Protein AF-0000000087516553 (afdb_homodimer)

Radius of gyration: 29.29 Å; Cα contacts (8 Å, |Δi|>4): 568; chains: 2; bounding box: 50×97×62 Å

Organism: NCBI:txid62062

Structure (mmCIF, N/CA/C/O backbone):
data_AF-0000000087516553-model_v1
#
loop_
_entity.id
_entity.type
_entity.pdbx_description
1 polymer 'Immunoglobulin domain-containing protein'
#
loop_
_atom_site.group_PDB
_atom_site.id
_atom_site.type_symbol
_atom_site.label_atom_id
_atom_site.label_alt_id
_atom_site.label_comp_id
_atom_site.label_asym_id
_atom_site.label_entity_id
_atom_site.label_seq_id
_atom_site.pdbx_PDB_ins_code
_atom_site.Cartn_x
_atom_site.Cartn_y
_atom_site.Cartn_z
_atom_site.occupancy
_atom_site.B_iso_or_equiv
_atom_site.auth_seq_id
_atom_site.auth_comp_id
_atom_site.auth_asym_id
_atom_site.auth_atom_id
_atom_site.pdbx_PDB_model_num
ATOM 1 N N . SER A 1 1 ? 15.68 26.156 -21.344 1 23.41 1 SER A N 1
ATOM 2 C CA . SER A 1 1 ? 15.875 25.953 -19.922 1 23.41 1 SER A CA 1
ATOM 3 C C . SER A 1 1 ? 14.641 25.312 -19.281 1 23.41 1 SER A C 1
ATOM 5 O O . SER A 1 1 ? 13.594 25.953 -19.156 1 23.41 1 SER A O 1
ATOM 7 N N . GLN A 1 2 ? 14.141 24 -19.641 1 23.78 2 GLN A N 1
ATOM 8 C CA . GLN A 1 2 ? 12.992 23.109 -19.766 1 23.78 2 GLN A CA 1
ATOM 9 C C . GLN A 1 2 ? 12.586 22.547 -18.406 1 23.78 2 GLN A C 1
ATOM 11 O O . GLN A 1 2 ? 13.281 21.703 -17.844 1 23.78 2 GLN A O 1
ATOM 16 N N . THR A 1 3 ? 12.125 23.484 -17.453 1 28.61 3 THR A N 1
ATOM 17 C CA . THR A 1 3 ? 11.727 23.172 -16.078 1 28.61 3 THR A CA 1
ATOM 18 C C . THR A 1 3 ? 10.867 21.922 -16.047 1 28.61 3 THR A C 1
ATOM 20 O O . THR A 1 3 ? 9.867 21.812 -16.766 1 28.61 3 THR A O 1
ATOM 23 N N . LEU A 1 4 ? 11.453 20.75 -15.984 1 25.81 4 LEU A N 1
ATOM 24 C CA . LEU A 1 4 ? 10.977 19.375 -15.828 1 25.81 4 LEU A CA 1
ATOM 25 C C . LEU A 1 4 ? 9.789 19.328 -14.875 1 25.81 4 LEU A C 1
ATOM 27 O O . LEU A 1 4 ? 9.867 19.828 -13.75 1 25.81 4 LEU A O 1
ATOM 31 N N . PHE A 1 5 ? 8.539 19.438 -15.391 1 27.17 5 PHE A N 1
ATOM 32 C CA . PHE A 1 5 ? 7.164 19.188 -14.961 1 27.17 5 PHE A CA 1
ATOM 33 C C . PHE A 1 5 ? 7.102 18.031 -13.984 1 27.17 5 PHE A C 1
ATOM 35 O O . PHE A 1 5 ? 7.434 16.891 -14.344 1 27.17 5 PHE A O 1
ATOM 42 N N . LEU A 1 6 ? 7.664 18.125 -12.82 1 30.14 6 LEU A N 1
ATOM 43 C CA . LEU A 1 6 ? 7.328 17.25 -11.711 1 30.14 6 LEU A CA 1
ATOM 44 C C . LEU A 1 6 ? 5.859 16.828 -11.766 1 30.14 6 LEU A C 1
ATOM 46 O O . LEU A 1 6 ? 4.977 17.641 -11.484 1 30.14 6 LEU A O 1
ATOM 50 N N .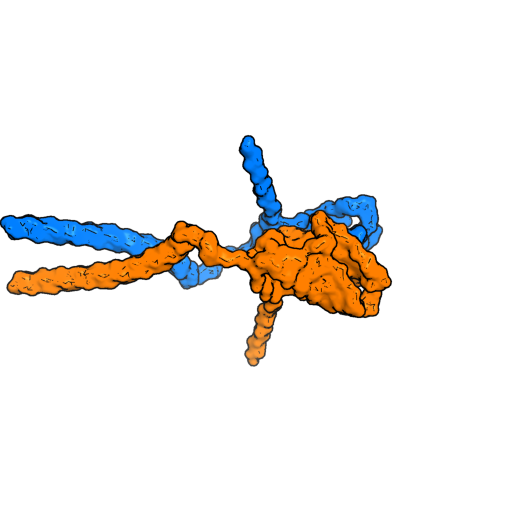 THR A 1 7 ? 5.309 16.391 -12.875 1 33.16 7 THR A N 1
ATOM 51 C CA . THR A 1 7 ? 4.023 15.703 -12.969 1 33.16 7 THR A CA 1
ATOM 52 C C . THR A 1 7 ? 3.73 14.93 -11.68 1 33.16 7 THR A C 1
ATOM 54 O O . THR A 1 7 ? 4.469 14.016 -11.312 1 33.16 7 THR A O 1
ATOM 57 N N . LEU A 1 8 ? 3.424 15.594 -10.578 1 37.03 8 LEU A N 1
ATOM 58 C CA . LEU A 1 8 ? 2.855 15.125 -9.32 1 37.03 8 LEU A CA 1
ATOM 59 C C . LEU A 1 8 ? 1.965 13.906 -9.539 1 37.03 8 LEU A C 1
ATOM 61 O O . LEU A 1 8 ? 1.114 13.906 -10.438 1 37.03 8 LEU A O 1
ATOM 65 N N . LEU A 1 9 ? 2.334 12.719 -9.555 1 41.97 9 LEU A N 1
ATOM 66 C CA . LEU A 1 9 ? 1.58 11.469 -9.547 1 41.97 9 LEU A CA 1
ATOM 67 C C . LEU A 1 9 ? 0.213 11.664 -8.898 1 41.97 9 LEU A C 1
ATOM 69 O O . LEU A 1 9 ? 0.123 12.078 -7.738 1 41.97 9 LEU A O 1
ATOM 73 N N . GLU A 1 10 ? -0.799 12.336 -9.398 1 51.69 10 GLU A N 1
ATOM 74 C CA . GLU A 1 10 ? -2.193 12.633 -9.086 1 51.69 10 GLU A CA 1
ATOM 75 C C . GLU A 1 10 ? -2.859 11.461 -8.367 1 51.69 10 GLU A C 1
ATOM 77 O O . GLU A 1 10 ? -3.002 10.375 -8.938 1 51.69 10 GLU A O 1
ATOM 82 N N . THR A 1 11 ? -2.584 11.234 -7.012 1 65.88 11 THR A N 1
ATOM 83 C CA . THR A 1 11 ? -3.4 10.289 -6.254 1 65.88 11 THR A CA 1
ATOM 84 C C . THR A 1 11 ? -4.887 10.594 -6.441 1 65.88 11 THR A C 1
ATOM 86 O O . THR A 1 11 ? -5.309 11.742 -6.355 1 65.88 11 THR A O 1
ATOM 89 N N . SER A 1 12 ? -5.691 9.812 -7.172 1 86.5 12 SER A N 1
ATOM 90 C CA . SER A 1 12 ? -7.133 9.938 -7.34 1 86.5 12 SER A CA 1
ATOM 91 C C . SER A 1 12 ? -7.848 9.938 -5.992 1 86.5 12 SER A C 1
ATOM 93 O O . SER A 1 12 ? -7.43 9.25 -5.059 1 86.5 12 SER A O 1
ATOM 95 N N . GLU A 1 13 ? -8.68 10.977 -5.758 1 92.56 13 GLU A N 1
ATOM 96 C CA . GLU A 1 13 ? -9.484 11.047 -4.543 1 92.56 13 GLU A CA 1
ATOM 97 C C . GLU A 1 13 ? -10.977 11.016 -4.867 1 92.56 13 GLU A C 1
ATOM 99 O O . GLU A 1 13 ? -11.422 11.641 -5.828 1 92.56 13 GLU A O 1
ATOM 104 N N . LEU A 1 14 ? -11.734 10.289 -4.074 1 94.44 14 LEU A N 1
ATOM 105 C CA . LEU A 1 14 ? -13.188 10.195 -4.16 1 94.44 14 LEU A CA 1
ATOM 106 C C . LEU A 1 14 ? -13.836 10.508 -2.814 1 94.44 14 LEU A C 1
ATOM 108 O O . LEU A 1 14 ? -13.5 9.883 -1.804 1 94.44 14 LEU A O 1
ATOM 112 N N . VAL A 1 15 ? -14.609 11.539 -2.727 1 95.25 15 VAL A N 1
ATOM 113 C CA . VAL A 1 15 ? -15.312 11.93 -1.512 1 95.25 15 VAL A CA 1
ATOM 114 C C . VAL A 1 15 ? -16.812 11.648 -1.671 1 95.25 15 VAL A C 1
ATOM 116 O O . VAL A 1 15 ? -17.438 12.125 -2.617 1 95.25 15 VAL A O 1
ATOM 119 N N . VAL A 1 16 ? -17.375 10.828 -0.714 1 96.75 16 VAL A N 1
ATOM 120 C CA . VAL A 1 16 ? -18.781 10.453 -0.827 1 96.75 16 VAL A CA 1
ATOM 121 C C . VAL A 1 16 ? -19.438 10.508 0.548 1 96.75 16 VAL A C 1
ATOM 123 O O . VAL A 1 16 ? -18.75 10.633 1.567 1 96.75 16 VAL A O 1
ATOM 126 N N . HIS A 1 17 ? -20.75 10.445 0.571 1 95.44 17 HIS A N 1
ATOM 127 C CA . HIS A 1 17 ? -21.5 10.359 1.812 1 95.44 17 HIS A CA 1
ATOM 128 C C . HIS A 1 17 ? -21.859 8.914 2.154 1 95.44 17 HIS A C 1
ATOM 130 O O . HIS A 1 17 ? -21.938 8.062 1.264 1 95.44 17 HIS A O 1
ATOM 136 N N . PRO A 1 18 ? -22.062 8.648 3.424 1 97.19 18 PRO A N 1
ATOM 137 C CA . PRO A 1 18 ? -22.5 7.301 3.791 1 97.19 18 PRO A CA 1
ATOM 138 C C . PRO A 1 18 ? -23.781 6.871 3.072 1 97.19 18 PRO A C 1
ATOM 140 O O . PRO A 1 18 ? -24.656 7.703 2.816 1 97.19 18 PRO A O 1
ATOM 143 N N . GLY A 1 19 ? -23.875 5.633 2.785 1 97.19 19 GLY A N 1
ATOM 144 C CA . GLY A 1 19 ? -25.078 5.094 2.16 1 97.19 19 GLY A CA 1
ATOM 145 C C . GLY A 1 19 ? -24.953 4.965 0.654 1 97.19 19 GLY A C 1
ATOM 146 O O . GLY A 1 19 ? -25.75 4.262 0.021 1 97.19 19 GLY A O 1
ATOM 147 N N . TYR A 1 20 ? -24.031 5.551 0.064 1 96.81 20 TYR A N 1
ATOM 148 C CA . TYR A 1 20 ? -23.828 5.48 -1.379 1 96.81 20 TYR A CA 1
ATOM 149 C C . TYR A 1 20 ? -23.078 4.215 -1.761 1 96.81 20 TYR A C 1
ATOM 151 O O . TYR A 1 20 ? -22.375 3.627 -0.931 1 96.81 20 TYR A O 1
ATOM 159 N N . ASN A 1 21 ? -23.25 3.768 -2.998 1 98.19 21 ASN A N 1
ATOM 160 C CA . ASN A 1 21 ? -22.438 2.699 -3.568 1 98.19 21 ASN A CA 1
ATOM 161 C C . ASN A 1 21 ? -21.219 3.254 -4.309 1 98.19 21 ASN A C 1
ATOM 163 O O . ASN A 1 21 ? -21.312 4.27 -4.996 1 98.19 21 ASN A O 1
ATOM 167 N N . VAL A 1 22 ? -20.141 2.643 -4.125 1 98.44 22 VAL A N 1
ATOM 168 C CA . VAL A 1 22 ? -18.906 3.035 -4.816 1 98.44 22 VAL A CA 1
ATOM 169 C C . VAL A 1 22 ? -18.359 1.845 -5.59 1 98.44 22 VAL A C 1
ATOM 171 O O . VAL A 1 22 ? -18.328 0.72 -5.086 1 98.44 22 VAL A O 1
ATOM 174 N N . THR A 1 23 ? -17.891 2.096 -6.832 1 98.56 23 THR A N 1
ATOM 175 C CA . THR A 1 23 ? -17.266 1.053 -7.637 1 98.56 23 THR A CA 1
ATOM 176 C C . THR A 1 23 ? -15.891 1.501 -8.141 1 98.56 23 THR A C 1
ATOM 178 O O . THR A 1 23 ? -15.766 2.566 -8.75 1 98.56 23 THR A O 1
ATOM 181 N N . PHE A 1 24 ? -14.914 0.735 -7.852 1 97.94 24 PHE A N 1
ATOM 182 C CA . PHE A 1 24 ? -13.578 0.919 -8.406 1 97.94 24 PHE A CA 1
ATOM 183 C C . PHE A 1 24 ? -13.352 -0.013 -9.586 1 97.94 24 PHE A C 1
ATOM 185 O O . PHE A 1 24 ? -13.938 -1.098 -9.656 1 97.94 24 PHE A O 1
ATOM 192 N N . GLN A 1 25 ? -12.5 0.421 -10.477 1 96.94 25 GLN A N 1
ATOM 193 C CA . GLN A 1 25 ? -12.164 -0.459 -11.586 1 96.94 25 GLN A CA 1
ATOM 194 C C . GLN A 1 25 ? -10.703 -0.289 -12 1 96.94 25 GLN A C 1
ATOM 196 O O . GLN A 1 25 ? -10.133 0.792 -11.852 1 96.94 25 GLN A O 1
ATOM 201 N N . CYS A 1 26 ? -10.125 -1.324 -12.445 1 96.12 26 CYS A N 1
ATOM 202 C CA . CYS A 1 26 ? -8.812 -1.323 -13.094 1 96.12 26 CYS A CA 1
ATOM 203 C C . CYS A 1 26 ? -8.766 -2.334 -14.234 1 96.12 26 CYS A C 1
ATOM 205 O O . CYS A 1 26 ? -9.648 -3.186 -14.352 1 96.12 26 CYS A O 1
ATOM 207 N N . THR A 1 27 ? -7.797 -2.152 -15.109 1 94.31 27 THR A N 1
ATOM 208 C CA . THR A 1 27 ? -7.621 -3.062 -16.234 1 94.31 27 THR A CA 1
ATOM 209 C C . THR A 1 27 ? -6.461 -4.023 -15.977 1 94.31 27 THR A C 1
ATOM 211 O O . THR A 1 27 ? -5.395 -3.607 -15.516 1 94.31 27 THR A O 1
ATOM 214 N N . ASP A 1 28 ? -6.676 -5.242 -16.156 1 92.25 28 ASP A N 1
ATOM 215 C CA . ASP A 1 28 ? -5.594 -6.219 -16.078 1 92.25 28 ASP A CA 1
ATOM 216 C C . ASP A 1 28 ? -4.594 -6.023 -17.219 1 92.25 28 ASP A C 1
ATOM 218 O O . ASP A 1 28 ? -4.875 -6.371 -18.359 1 92.25 28 ASP A O 1
ATOM 222 N N . VAL A 1 29 ? -3.527 -5.551 -16.859 1 86.06 29 VAL A N 1
ATOM 223 C CA . VAL A 1 29 ? -2.557 -5.184 -17.891 1 86.06 29 VAL A CA 1
ATOM 224 C C . VAL A 1 29 ? -1.648 -6.371 -18.188 1 86.06 29 VAL A C 1
ATOM 226 O O . VAL A 1 29 ? -0.813 -6.309 -19.094 1 86.06 29 VAL A O 1
ATOM 229 N N . ASN A 1 30 ? -2.01 -7.398 -17.328 1 83.62 30 ASN A N 1
ATOM 230 C CA . ASN A 1 30 ? -1.203 -8.586 -17.609 1 83.62 30 ASN A CA 1
ATOM 231 C C . ASN A 1 30 ? -1.698 -9.328 -18.844 1 83.62 30 ASN A C 1
ATOM 233 O O . ASN A 1 30 ? -2.904 -9.422 -19.078 1 83.62 30 ASN A O 1
ATOM 237 N N . GLY A 1 31 ? -1.249 -9.359 -19.984 1 77.62 31 GLY A N 1
ATOM 238 C CA . GLY A 1 31 ? -1.563 -10.055 -21.219 1 77.62 31 GLY A CA 1
ATOM 239 C C . GLY A 1 31 ? -1.826 -11.531 -21.016 1 77.62 31 GLY A C 1
ATOM 240 O O . GLY A 1 31 ? -2.203 -12.234 -21.953 1 77.62 31 GLY A O 1
ATOM 241 N N . ALA A 1 32 ? -1.639 -12.094 -19.906 1 83.69 32 ALA A N 1
ATOM 242 C CA . ALA A 1 32 ? -1.87 -13.5 -19.578 1 83.69 32 ALA A CA 1
ATOM 243 C C . ALA A 1 32 ? -2.646 -13.648 -18.281 1 83.69 32 ALA A C 1
ATOM 245 O O . ALA A 1 32 ? -2.646 -12.734 -17.438 1 83.69 32 ALA A O 1
ATOM 246 N N . PRO A 1 33 ? -3.301 -14.875 -18.172 1 88.56 33 PRO A N 1
ATOM 247 C CA . PRO A 1 33 ? -4.031 -15.109 -16.922 1 88.56 33 PRO A CA 1
ATOM 248 C C . PRO A 1 33 ? -3.133 -15.055 -15.688 1 88.56 33 PRO A C 1
ATOM 250 O O . PRO A 1 33 ? -1.978 -15.484 -15.742 1 88.56 33 PRO A O 1
ATOM 253 N N . GLY A 1 34 ? -3.604 -14.477 -14.578 1 91.75 34 GLY A N 1
ATOM 254 C CA . GLY A 1 34 ? -2.881 -14.367 -13.32 1 91.75 34 GLY A CA 1
ATOM 255 C C . GLY A 1 34 ? -3.764 -13.969 -12.156 1 91.75 34 GLY A C 1
ATOM 256 O O . GLY A 1 34 ? -4.977 -13.812 -12.312 1 91.75 34 GLY A O 1
ATOM 257 N N . HIS A 1 35 ? -3.131 -13.922 -11.031 1 94.56 35 HIS A N 1
ATOM 258 C CA . HIS A 1 35 ? -3.859 -13.508 -9.836 1 94.56 35 HIS A CA 1
ATOM 259 C C . HIS A 1 35 ? -4.094 -12 -9.82 1 94.56 35 HIS A C 1
ATOM 261 O O . HIS A 1 35 ? -3.193 -11.227 -10.164 1 94.56 35 HIS A O 1
ATOM 267 N N . VAL A 1 36 ? -5.309 -11.664 -9.508 1 96.25 36 VAL A N 1
ATOM 268 C CA . VAL A 1 36 ? -5.668 -10.258 -9.367 1 96.25 36 VAL A CA 1
ATOM 269 C C . VAL A 1 36 ? -6.418 -10.039 -8.055 1 96.25 36 VAL A C 1
ATOM 271 O O . VAL A 1 36 ? -7 -10.977 -7.504 1 96.25 36 VAL A O 1
ATOM 274 N N . GLY A 1 37 ? -6.367 -8.836 -7.562 1 96.81 37 GLY A N 1
ATOM 275 C CA . GLY A 1 37 ? -7.051 -8.547 -6.309 1 96.81 37 GLY A CA 1
ATOM 276 C C . GLY A 1 37 ? -7.184 -7.066 -6.027 1 96.81 37 GLY A C 1
ATOM 277 O O . GLY A 1 37 ? -6.566 -6.242 -6.703 1 96.81 37 GLY A O 1
ATOM 278 N N . TRP A 1 38 ? -7.992 -6.766 -5.121 1 98.38 38 TRP A N 1
ATOM 279 C CA . TRP A 1 38 ? -8.164 -5.414 -4.602 1 98.38 38 TRP A CA 1
ATOM 280 C C . TRP A 1 38 ? -7.676 -5.316 -3.162 1 98.38 38 TRP A C 1
ATOM 282 O O . TRP A 1 38 ? -7.84 -6.254 -2.379 1 98.38 38 TRP A O 1
ATOM 292 N N . PHE A 1 39 ? -7.152 -4.117 -2.889 1 97.88 39 PHE A N 1
ATOM 293 C CA . PHE A 1 39 ? -6.516 -3.91 -1.594 1 97.88 39 PHE A CA 1
ATOM 294 C C . PHE A 1 39 ? -7 -2.613 -0.953 1 97.88 39 PHE A C 1
ATOM 296 O O . PHE A 1 39 ? -7.324 -1.652 -1.652 1 97.88 39 PHE A O 1
ATOM 303 N N . LEU A 1 40 ? -7.012 -2.646 0.365 1 97.75 40 LEU A N 1
ATOM 304 C CA . LEU A 1 40 ? -7.332 -1.482 1.184 1 97.75 40 LEU A CA 1
ATOM 305 C C . LEU A 1 40 ? -6.188 -1.162 2.143 1 97.75 40 LEU A C 1
ATOM 307 O O . LEU A 1 40 ? -5.652 -2.059 2.797 1 97.75 40 LEU A O 1
ATOM 311 N N . GLN A 1 41 ? -5.801 0.089 2.09 1 95.69 41 GLN A N 1
ATOM 312 C CA . GLN A 1 41 ? -4.809 0.548 3.055 1 95.69 41 GLN A CA 1
ATOM 313 C C . GLN A 1 41 ? -5.324 1.739 3.855 1 95.69 41 GLN A C 1
ATOM 315 O O . GLN A 1 41 ? -5.793 2.725 3.279 1 95.69 41 GLN A O 1
ATOM 320 N N . VAL A 1 42 ? -5.184 1.559 5.203 1 92.81 42 VAL A N 1
ATOM 321 C CA . VAL A 1 42 ? -5.652 2.633 6.07 1 92.81 42 VAL A CA 1
ATOM 322 C C . VAL A 1 42 ? -4.473 3.225 6.844 1 92.81 42 VAL A C 1
ATOM 324 O O . VAL A 1 42 ? -3.713 2.494 7.48 1 92.81 42 VAL A O 1
ATOM 327 N N . ASN A 1 43 ? -4.383 4.609 6.973 1 82.06 43 ASN A N 1
ATOM 328 C CA . ASN A 1 43 ? -3.5 5.395 7.832 1 82.06 43 ASN A CA 1
ATOM 329 C C . ASN A 1 43 ? -2.053 4.914 7.738 1 82.06 43 ASN A C 1
ATOM 331 O O . ASN A 1 43 ? -1.337 4.891 8.742 1 82.06 43 ASN A O 1
ATOM 335 N N . GLY A 1 44 ? -1.671 4.359 6.543 1 78.31 44 GLY A N 1
ATOM 336 C CA . GLY A 1 44 ? -0.275 3.994 6.359 1 78.31 44 GLY A CA 1
ATOM 337 C C . GLY A 1 44 ? 0.043 2.596 6.852 1 78.31 44 GLY A C 1
ATOM 338 O O . GLY A 1 44 ? 1.211 2.205 6.914 1 78.31 44 GLY A O 1
ATOM 339 N N . SER A 1 45 ? -0.937 1.901 7.316 1 89.44 45 SER A N 1
ATOM 340 C CA . SER A 1 45 ? -0.748 0.498 7.668 1 89.44 45 SER A CA 1
ATOM 341 C C . SER A 1 45 ? -0.468 -0.35 6.43 1 89.44 45 SER A C 1
ATOM 343 O O . SER A 1 45 ? -0.405 0.171 5.316 1 89.44 45 SER A O 1
ATOM 345 N N . GLU A 1 46 ? -0.142 -1.602 6.734 1 93.12 46 GLU A N 1
ATOM 346 C CA . GLU A 1 46 ? 0.021 -2.484 5.582 1 93.12 46 GLU A CA 1
ATOM 347 C C . GLU A 1 46 ? -1.286 -2.629 4.809 1 93.12 46 GLU A C 1
ATOM 349 O O . GLU A 1 46 ? -2.367 -2.639 5.402 1 93.12 46 GLU A O 1
ATOM 354 N N . PRO A 1 47 ? -1.194 -2.775 3.57 1 96.06 47 PRO A N 1
ATOM 355 C CA . PRO A 1 47 ? -2.418 -3.055 2.814 1 96.06 47 PRO A CA 1
ATOM 356 C C . PRO A 1 47 ? -3.043 -4.398 3.18 1 96.06 47 PRO A C 1
ATOM 358 O O . PRO A 1 47 ? -2.326 -5.355 3.482 1 96.06 47 PRO A O 1
ATOM 361 N N . LEU A 1 48 ? -4.344 -4.453 3.113 1 97.25 48 LEU A N 1
ATOM 362 C CA . LEU A 1 48 ? -5.098 -5.688 3.289 1 97.25 48 LEU A CA 1
ATOM 363 C C . LEU A 1 48 ? -5.754 -6.113 1.98 1 97.25 48 LEU A C 1
ATOM 365 O O . LEU A 1 48 ? -6.383 -5.297 1.301 1 97.25 48 LEU A O 1
ATOM 369 N N . CYS A 1 49 ? -5.555 -7.359 1.686 1 97.88 49 CYS A N 1
ATOM 370 C CA . CYS A 1 49 ? -6.25 -7.891 0.519 1 97.88 49 CYS A CA 1
ATOM 371 C C . CYS A 1 49 ? -7.738 -8.055 0.8 1 97.88 49 CYS A C 1
ATOM 373 O O . CYS A 1 49 ? -8.125 -8.766 1.73 1 97.88 49 CYS A O 1
ATOM 375 N N . ILE A 1 50 ? -8.539 -7.434 0.018 1 98.75 50 ILE A N 1
ATOM 376 C CA . ILE A 1 50 ? -9.984 -7.52 0.187 1 98.75 50 ILE A CA 1
ATOM 377 C C . ILE A 1 50 ? -10.5 -8.82 -0.428 1 98.75 50 ILE A C 1
ATOM 379 O O . ILE A 1 50 ? -11.125 -9.625 0.256 1 98.75 50 ILE A O 1
ATOM 383 N N . ALA A 1 51 ? -10.273 -8.93 -1.653 1 98.5 51 ALA A N 1
ATOM 384 C CA . ALA A 1 51 ? -10.688 -10.078 -2.457 1 98.5 51 ALA A CA 1
ATOM 385 C C . ALA A 1 51 ? -9.711 -10.328 -3.602 1 98.5 51 ALA A C 1
ATOM 387 O O . ALA A 1 51 ? -8.992 -9.414 -4.027 1 98.5 51 ALA A O 1
ATOM 388 N N . SER A 1 52 ? -9.625 -11.539 -4.012 1 97.25 52 SER A N 1
ATOM 389 C CA . SER A 1 52 ? -8.758 -11.922 -5.121 1 97.25 52 SER A CA 1
ATOM 390 C C . SER A 1 52 ? -9.383 -13.039 -5.949 1 97.25 52 SER A C 1
ATOM 392 O O . SER A 1 52 ? -10.383 -13.633 -5.543 1 97.25 52 SER A O 1
ATOM 394 N N . MET A 1 53 ? -8.836 -13.219 -7.141 1 95.94 53 MET A N 1
ATOM 395 C CA . MET A 1 53 ? -9.227 -14.297 -8.039 1 95.94 53 MET A CA 1
ATOM 396 C C . MET A 1 53 ? -8.148 -14.555 -9.086 1 95.94 53 MET A C 1
ATOM 398 O O . MET A 1 53 ? -7.219 -13.758 -9.234 1 95.94 53 MET A O 1
ATOM 402 N N . TYR A 1 54 ? -8.258 -15.781 -9.633 1 94 54 TYR A N 1
ATOM 403 C CA . TYR A 1 54 ? -7.527 -16.016 -10.875 1 94 54 TYR A CA 1
ATOM 404 C C . TYR A 1 54 ? -8.312 -15.516 -12.078 1 94 54 TYR A C 1
ATOM 406 O O . TYR A 1 54 ? -9.5 -15.82 -12.227 1 94 54 TYR A O 1
ATOM 414 N N . SER A 1 55 ? -7.727 -14.758 -12.906 1 92.19 55 SER A N 1
ATOM 415 C CA . SER A 1 55 ? -8.461 -13.984 -13.898 1 92.19 55 SER A CA 1
ATOM 416 C C . SER A 1 55 ? -9.172 -14.898 -14.898 1 92.19 55 SER A C 1
ATOM 418 O O . SER A 1 55 ? -10.195 -14.523 -15.469 1 92.19 55 SER A O 1
ATOM 420 N N . SER A 1 56 ? -8.617 -16.078 -15.148 1 91.19 56 SER A N 1
ATOM 421 C CA . SER A 1 56 ? -9.227 -17 -16.094 1 91.19 56 SER A CA 1
ATOM 422 C C . SER A 1 56 ? -10.258 -17.906 -15.406 1 91.19 56 SER A C 1
ATOM 424 O O . SER A 1 56 ? -10.961 -18.672 -16.062 1 91.19 56 SER A O 1
ATOM 426 N N . ASP A 1 57 ? -10.328 -17.984 -14.07 1 88.38 57 ASP A N 1
ATOM 427 C CA . ASP A 1 57 ? -11.32 -18.656 -13.234 1 88.38 57 ASP A CA 1
ATOM 428 C C . ASP A 1 57 ? -11.867 -17.703 -12.164 1 88.38 57 ASP A C 1
ATOM 430 O O . ASP A 1 57 ? -11.438 -17.75 -11.016 1 88.38 57 ASP A O 1
ATOM 434 N N . PRO A 1 58 ? -12.773 -17.062 -12.617 1 84.81 58 PRO A N 1
ATOM 435 C CA . PRO A 1 58 ? -13.117 -15.891 -11.797 1 84.81 58 PRO A CA 1
ATOM 436 C C . PRO A 1 58 ? -13.938 -16.266 -10.562 1 84.81 58 PRO A C 1
ATOM 438 O O . PRO A 1 58 ? -14.969 -15.641 -10.289 1 84.81 58 PRO A O 1
ATOM 441 N N . THR A 1 59 ? -13.516 -17.312 -9.859 1 95.31 59 THR A N 1
ATOM 442 C CA . THR A 1 59 ? -14.008 -17.547 -8.508 1 95.31 59 THR A CA 1
ATOM 443 C C . THR A 1 59 ? -13.352 -16.594 -7.516 1 95.31 59 THR A C 1
ATOM 445 O O . THR A 1 59 ? -12.141 -16.656 -7.281 1 95.31 59 THR A O 1
ATOM 448 N N . VAL A 1 60 ? -14.164 -15.812 -6.914 1 97.75 60 VAL A N 1
ATOM 449 C CA . VAL A 1 60 ? -13.648 -14.766 -6.039 1 97.75 60 VAL A CA 1
ATOM 450 C C . VAL A 1 60 ? -13.469 -15.312 -4.625 1 97.75 60 VAL A C 1
ATOM 452 O O . VAL A 1 60 ? -14.352 -15.992 -4.098 1 97.75 60 VAL A O 1
ATOM 455 N N . GLN A 1 61 ? -12.383 -15.07 -4.074 1 97.81 61 GLN A N 1
ATOM 456 C CA . GLN A 1 61 ? -12.141 -15.344 -2.662 1 97.81 61 GLN A CA 1
ATOM 457 C C . GLN A 1 61 ? -11.969 -14.047 -1.873 1 97.81 61 GLN A C 1
ATOM 459 O O . GLN A 1 61 ? -11.164 -13.188 -2.248 1 97.81 61 GLN A O 1
ATOM 464 N N . HIS A 1 62 ? -12.688 -13.945 -0.764 1 98.5 62 HIS A N 1
ATOM 465 C CA . HIS A 1 62 ? -12.547 -12.797 0.123 1 98.5 62 HIS A CA 1
ATOM 466 C C . HIS A 1 62 ? -11.602 -13.102 1.277 1 98.5 62 HIS A C 1
ATOM 468 O O . HIS A 1 62 ? -11.523 -14.242 1.738 1 98.5 62 HIS A O 1
ATOM 474 N N . HIS A 1 63 ? -10.969 -12.062 1.642 1 97.75 63 HIS A N 1
ATOM 475 C CA . HIS A 1 63 ? -9.93 -12.242 2.646 1 97.75 63 HIS A CA 1
ATOM 476 C C . HIS A 1 63 ? -10.062 -11.227 3.773 1 97.75 63 HIS A C 1
ATOM 478 O O . HIS A 1 63 ? -10.828 -10.266 3.658 1 97.75 63 HIS A O 1
ATOM 484 N N . ASN A 1 64 ? -9.375 -11.453 4.914 1 96.62 64 ASN A N 1
ATOM 485 C CA . ASN A 1 64 ? -9.195 -10.516 6.02 1 96.62 64 ASN A CA 1
ATOM 486 C C . ASN A 1 64 ? -10.539 -10.062 6.594 1 96.62 64 ASN A C 1
ATOM 488 O O . ASN A 1 64 ? -10.672 -8.922 7.035 1 96.62 64 ASN A O 1
ATOM 492 N N . GLY A 1 65 ? -11.57 -10.867 6.418 1 97.5 65 GLY A N 1
ATOM 493 C CA . GLY A 1 65 ? -12.852 -10.617 7.059 1 97.5 65 GLY A CA 1
ATOM 494 C C . GLY A 1 65 ? -13.789 -9.789 6.203 1 97.5 65 GLY A C 1
ATOM 495 O O . GLY A 1 65 ? -14.922 -9.523 6.602 1 97.5 65 GLY A O 1
ATOM 496 N N . PHE A 1 66 ? -13.289 -9.359 5.039 1 98.31 66 PHE A N 1
ATOM 497 C CA . PHE A 1 66 ? -14.172 -8.609 4.156 1 98.31 66 PHE A CA 1
ATOM 498 C C . PHE A 1 66 ? -15.258 -9.516 3.582 1 98.31 66 PHE A C 1
ATOM 500 O O . PHE A 1 66 ? -14.992 -10.664 3.23 1 98.31 66 PHE A O 1
ATOM 507 N N . GLN A 1 67 ? -16.438 -8.914 3.453 1 98.38 67 GLN A N 1
ATOM 508 C CA . GLN A 1 67 ? -17.594 -9.727 3.092 1 98.38 67 GLN A CA 1
ATOM 509 C C . GLN A 1 67 ? -18.047 -9.43 1.667 1 98.38 67 GLN A C 1
ATOM 511 O O . GLN A 1 67 ? -18.172 -8.266 1.278 1 98.38 67 GLN A O 1
ATOM 516 N N . PRO A 1 68 ? -18.406 -10.492 0.937 1 98.06 68 PRO A N 1
ATOM 517 C CA . PRO A 1 68 ? -18.875 -10.281 -0.436 1 98.06 68 PRO A CA 1
ATOM 518 C C . PRO A 1 68 ? -20.172 -9.484 -0.502 1 98.06 68 PRO A C 1
ATOM 520 O O . PRO A 1 68 ? -20.453 -8.844 -1.516 1 98.06 68 PRO A O 1
ATOM 523 N N . SER A 1 69 ? -20.984 -9.531 0.577 1 98.19 69 SER A N 1
ATOM 524 C CA . SER A 1 69 ? -22.234 -8.797 0.589 1 98.19 69 SER A CA 1
ATOM 525 C C . SER A 1 69 ? -22 -7.289 0.58 1 98.19 69 SER A C 1
ATOM 527 O O . SER A 1 69 ? -22.844 -6.527 0.102 1 98.19 69 SER A O 1
ATOM 529 N N . HIS A 1 70 ? -20.906 -6.875 1.096 1 98.69 70 HIS A N 1
ATOM 530 C CA . HIS A 1 70 ? -20.594 -5.453 1.219 1 98.69 70 HIS A CA 1
ATOM 531 C C . HIS A 1 70 ? -19.578 -5.02 0.169 1 98.69 70 HIS A C 1
ATOM 533 O O . HIS A 1 70 ? -19.703 -3.936 -0.407 1 98.69 70 HIS A O 1
ATOM 539 N N . MET A 1 71 ? -18.609 -5.934 -0.043 1 98.88 71 MET A N 1
ATOM 540 C CA . MET A 1 71 ? -17.547 -5.676 -1.023 1 98.88 71 MET A CA 1
ATOM 541 C C . MET A 1 71 ? -17.484 -6.797 -2.057 1 98.88 71 MET A C 1
ATOM 543 O O . MET A 1 71 ? -16.906 -7.855 -1.798 1 98.88 71 MET A O 1
ATOM 547 N N . GLU A 1 72 ? -17.922 -6.453 -3.174 1 98.56 72 GLU A N 1
ATOM 548 C CA . GLU A 1 72 ? -18.016 -7.445 -4.238 1 98.56 72 GLU A CA 1
ATOM 549 C C . GLU A 1 72 ? -16.984 -7.203 -5.328 1 98.56 72 GLU A C 1
ATOM 551 O O . GLU A 1 72 ? -16.844 -6.078 -5.812 1 98.56 72 GLU A O 1
ATOM 556 N N . MET A 1 73 ? -16.281 -8.242 -5.664 1 98.44 73 MET A N 1
ATOM 557 C CA . MET A 1 73 ? -15.336 -8.172 -6.773 1 98.44 73 MET A CA 1
ATOM 558 C C . MET A 1 73 ? -15.859 -8.93 -7.988 1 98.44 73 MET A C 1
ATOM 560 O O . MET A 1 73 ? -16.453 -10 -7.848 1 98.44 73 MET A O 1
ATOM 564 N N . LEU A 1 74 ? -15.578 -8.359 -9.109 1 96.94 74 LEU A N 1
ATOM 565 C CA . LEU A 1 74 ? -15.984 -8.969 -10.375 1 96.94 74 LEU A CA 1
ATOM 566 C C . LEU A 1 74 ? -14.977 -8.664 -11.477 1 96.94 74 LEU A C 1
ATOM 568 O O . LEU A 1 74 ? -14.242 -7.676 -11.391 1 96.94 74 LEU A O 1
ATOM 572 N N . ILE A 1 75 ? -14.906 -9.617 -12.414 1 95.56 75 ILE A N 1
ATOM 573 C CA . ILE A 1 75 ? -14.086 -9.367 -13.594 1 95.56 75 ILE A CA 1
ATOM 574 C C . ILE A 1 75 ? -14.922 -9.539 -14.859 1 95.56 75 ILE A C 1
ATOM 576 O O . ILE A 1 75 ? -15.727 -10.461 -14.953 1 95.56 75 ILE A O 1
ATOM 580 N N . SER A 1 76 ? -14.93 -8.602 -15.664 1 93.75 76 SER A N 1
ATOM 581 C CA . SER A 1 76 ? -15.539 -8.664 -17 1 93.75 76 SER A CA 1
ATOM 582 C C . SER A 1 76 ? -14.523 -8.305 -18.078 1 93.75 76 SER A C 1
ATOM 584 O O . SER A 1 76 ? -14.031 -7.18 -18.125 1 93.75 76 SER A O 1
ATOM 586 N N . HIS A 1 77 ? -14.203 -9.289 -18.922 1 88.88 77 HIS A N 1
ATOM 587 C CA . HIS A 1 77 ? -13.094 -9.156 -19.859 1 88.88 77 HIS A CA 1
ATOM 588 C C . HIS A 1 77 ? -11.797 -8.836 -19.141 1 88.88 77 HIS A C 1
ATOM 590 O O . HIS A 1 77 ? -11.32 -9.633 -18.328 1 88.88 77 HIS A O 1
ATOM 596 N N . ARG A 1 78 ? -11.227 -7.672 -19.25 1 91.38 78 ARG A N 1
ATOM 597 C CA . ARG A 1 78 ? -9.945 -7.367 -18.609 1 91.38 78 ARG A CA 1
ATOM 598 C C . ARG A 1 78 ? -10.102 -6.285 -17.547 1 91.38 78 ARG A C 1
ATOM 600 O O . ARG A 1 78 ? -9.117 -5.812 -16.984 1 91.38 78 ARG A O 1
ATOM 607 N N . ILE A 1 79 ? -11.438 -6.035 -17.359 1 95.5 79 ILE A N 1
ATOM 608 C CA . ILE A 1 79 ? -11.68 -5.004 -16.359 1 95.5 79 ILE A CA 1
ATOM 609 C C . ILE A 1 79 ? -12.031 -5.656 -15.016 1 95.5 79 ILE A C 1
ATOM 611 O O . ILE A 1 79 ? -12.914 -6.516 -14.953 1 95.5 79 ILE A O 1
ATOM 615 N N . ILE A 1 80 ? -11.375 -5.293 -13.945 1 96.62 80 ILE A N 1
ATOM 616 C CA . ILE A 1 80 ? -11.578 -5.812 -12.602 1 96.62 80 ILE A CA 1
ATOM 617 C C . ILE A 1 80 ? -12.297 -4.766 -11.75 1 96.62 80 ILE A C 1
ATOM 619 O O . ILE A 1 80 ? -11.812 -3.641 -11.602 1 96.62 80 ILE A O 1
ATOM 623 N N . PHE A 1 81 ? -13.406 -5.176 -11.156 1 97.88 81 PHE A N 1
ATOM 624 C CA . PHE A 1 81 ? -14.234 -4.246 -10.398 1 97.88 81 PHE A CA 1
ATOM 625 C C . PHE A 1 81 ? -14.219 -4.586 -8.914 1 97.88 81 PHE A C 1
ATOM 627 O O . PHE A 1 81 ? -14.141 -5.762 -8.547 1 97.88 81 PHE A O 1
ATOM 634 N N . LEU A 1 82 ? -14.328 -3.605 -8.094 1 98.75 82 LEU A N 1
ATOM 635 C CA . LEU A 1 82 ? -14.695 -3.707 -6.684 1 98.75 82 LEU A CA 1
ATOM 636 C C . LEU A 1 82 ? -15.859 -2.779 -6.363 1 98.75 82 LEU A C 1
ATOM 638 O O . LEU A 1 82 ? -15.734 -1.558 -6.473 1 98.75 82 LEU A O 1
ATOM 642 N N . LYS A 1 83 ? -16.906 -3.355 -5.988 1 98.75 83 LYS A N 1
ATOM 643 C CA . LYS A 1 83 ? -18.094 -2.586 -5.602 1 98.75 83 LYS A CA 1
ATOM 644 C C . LYS A 1 83 ? -18.297 -2.625 -4.09 1 98.75 83 LYS A C 1
ATOM 646 O O . LYS A 1 83 ? -18.391 -3.701 -3.5 1 98.75 83 LYS A O 1
ATOM 651 N N . ILE A 1 84 ? -18.391 -1.479 -3.492 1 98.75 84 ILE A N 1
ATOM 652 C CA . ILE A 1 84 ? -18.734 -1.354 -2.082 1 98.75 84 ILE A CA 1
ATOM 653 C C . ILE A 1 84 ? -20.172 -0.844 -1.957 1 98.75 84 ILE A C 1
ATOM 655 O O . ILE A 1 84 ? -20.484 0.269 -2.387 1 98.75 84 ILE A O 1
ATOM 659 N N . THR A 1 85 ? -20.969 -1.719 -1.405 1 98.75 85 THR A N 1
ATOM 660 C CA . THR A 1 85 ? -22.375 -1.369 -1.271 1 98.75 85 THR A CA 1
ATOM 661 C C . THR A 1 85 ? -22.609 -0.567 0.006 1 98.75 85 THR A C 1
ATOM 663 O O . THR A 1 85 ? -22.141 -0.939 1.078 1 98.75 85 THR A O 1
ATOM 666 N N . GLU A 1 86 ? -23.281 0.553 -0.055 1 97.94 86 GLU A N 1
ATOM 667 C CA . GLU A 1 86 ? -23.656 1.391 1.081 1 97.94 86 GLU A CA 1
ATOM 668 C C . GLU A 1 86 ? -22.453 1.664 1.982 1 97.94 86 GLU A C 1
ATOM 670 O O . GLU A 1 86 ? -22.438 1.253 3.145 1 97.94 86 GLU A O 1
ATOM 675 N N . VAL A 1 87 ? -21.609 2.504 1.459 1 98.12 87 VAL A N 1
ATOM 676 C CA . VAL A 1 87 ? -20.344 2.771 2.141 1 98.12 87 VAL A CA 1
ATOM 677 C C . VAL A 1 87 ? -20.625 3.445 3.484 1 98.12 87 VAL A C 1
ATOM 679 O O . VAL A 1 87 ? -21.625 4.148 3.643 1 98.12 87 VAL A O 1
ATOM 682 N N . ASP A 1 88 ? -19.688 3.189 4.422 1 97 88 ASP A N 1
ATOM 683 C CA . ASP A 1 88 ? -19.672 3.871 5.711 1 97 88 ASP A CA 1
ATOM 684 C C . ASP A 1 88 ? -18.297 4.473 5.992 1 97 88 ASP A C 1
ATOM 686 O O . ASP A 1 88 ? -17.359 4.262 5.23 1 97 88 ASP A O 1
ATOM 690 N N . VAL A 1 89 ? -18.219 5.223 7.027 1 96.56 89 VAL A N 1
ATOM 691 C CA . VAL A 1 89 ? -16.984 5.934 7.363 1 96.56 89 VAL A CA 1
ATOM 692 C C . VAL A 1 89 ? -15.836 4.941 7.492 1 96.56 89 VAL A C 1
ATOM 694 O O . VAL A 1 89 ? -14.695 5.254 7.129 1 96.56 89 VAL A O 1
ATOM 697 N N . ALA A 1 90 ? -16.156 3.727 7.895 1 96.25 90 ALA A N 1
ATOM 698 C CA . ALA A 1 90 ? -15.133 2.705 8.102 1 96.25 90 ALA A CA 1
ATOM 699 C C . ALA A 1 90 ? -14.539 2.238 6.777 1 96.25 90 ALA A C 1
ATOM 701 O O . ALA A 1 90 ? -13.492 1.587 6.75 1 96.25 90 ALA A O 1
ATOM 702 N N . ASP A 1 91 ? -15.211 2.541 5.684 1 97.81 91 ASP A N 1
ATOM 703 C CA . ASP A 1 91 ? -14.734 2.133 4.367 1 97.81 91 ASP A CA 1
ATOM 704 C C . ASP A 1 91 ? -13.703 3.119 3.824 1 97.81 91 ASP A C 1
ATOM 706 O O . ASP A 1 91 ? -13.117 2.893 2.762 1 97.81 91 ASP A O 1
ATOM 710 N N . SER A 1 92 ? -13.477 4.285 4.535 1 96.81 92 SER A N 1
ATOM 711 C CA . SER A 1 92 ? -12.484 5.254 4.082 1 96.81 92 SER A CA 1
ATOM 712 C C . SER A 1 92 ? -11.078 4.648 4.086 1 96.81 92 SER A C 1
ATOM 714 O O . SER A 1 92 ? -10.734 3.871 4.977 1 96.81 92 SER A O 1
ATOM 716 N N . GLY A 1 93 ? -10.352 4.996 3.082 1 95.69 93 GLY A N 1
ATOM 717 C CA . GLY A 1 93 ? -8.992 4.496 2.934 1 95.69 93 GLY A CA 1
ATOM 718 C C . GLY A 1 93 ? -8.484 4.562 1.507 1 95.69 93 GLY A C 1
ATOM 719 O O . GLY A 1 93 ? -9.094 5.211 0.654 1 95.69 93 GLY A O 1
ATOM 720 N N . HIS A 1 94 ? -7.332 4.012 1.306 1 95.94 94 HIS A N 1
ATOM 721 C CA . HIS A 1 94 ? -6.703 3.967 -0.009 1 95.94 94 HIS A CA 1
ATOM 722 C C . HIS A 1 94 ? -6.922 2.613 -0.679 1 95.94 94 HIS A C 1
ATOM 724 O O . HIS A 1 94 ? -6.578 1.573 -0.114 1 95.94 94 HIS A O 1
ATOM 730 N N . TYR A 1 95 ? -7.566 2.672 -1.835 1 96.88 95 TYR A N 1
ATOM 731 C CA . TYR A 1 95 ? -7.84 1.448 -2.582 1 96.88 95 TYR A CA 1
ATOM 732 C C . TYR A 1 95 ? -6.949 1.356 -3.816 1 96.88 95 TYR A C 1
ATOM 734 O O . TYR A 1 95 ? -6.691 2.363 -4.48 1 96.88 95 TYR A O 1
ATOM 742 N N . PHE A 1 96 ? -6.508 0.099 -4.156 1 97.12 96 PHE A N 1
ATOM 743 C CA . PHE A 1 96 ? -5.766 -0.111 -5.395 1 97.12 96 PHE A CA 1
ATOM 744 C C . PHE A 1 96 ? -5.855 -1.565 -5.84 1 97.12 96 PHE A C 1
ATOM 746 O O . PHE A 1 96 ? -6.172 -2.447 -5.039 1 97.12 96 PHE A O 1
ATOM 753 N N . CYS A 1 97 ? -5.688 -1.682 -7.062 1 97.12 97 CYS A N 1
ATOM 754 C CA . CYS A 1 97 ? -5.754 -2.986 -7.715 1 97.12 97 CYS A CA 1
ATOM 755 C C . CYS A 1 97 ? -4.367 -3.604 -7.844 1 97.12 97 CYS A C 1
ATOM 757 O O . CYS A 1 97 ? -3.383 -2.893 -8.047 1 97.12 97 CYS A O 1
ATOM 759 N N . GLY A 1 98 ? -4.285 -4.938 -7.645 1 96.31 98 GLY A N 1
ATOM 760 C CA . GLY A 1 98 ? -3.033 -5.66 -7.797 1 96.31 98 GLY A CA 1
ATOM 761 C C . GLY A 1 98 ? -3.123 -6.805 -8.789 1 96.31 98 GLY A C 1
ATOM 762 O O . GLY A 1 98 ? -4.137 -7.5 -8.852 1 96.31 98 GLY A O 1
ATOM 763 N N . MET A 1 99 ? -2.055 -6.938 -9.523 1 95 99 MET A N 1
ATOM 764 C CA . MET A 1 99 ? -1.932 -8.016 -10.5 1 95 99 MET A CA 1
ATOM 765 C C . MET A 1 99 ? -0.591 -8.734 -10.359 1 95 99 MET A C 1
ATOM 767 O O . MET A 1 99 ? 0.449 -8.086 -10.219 1 95 99 MET A O 1
ATOM 771 N N . PHE A 1 100 ? -0.707 -10.094 -10.336 1 92.31 100 PHE A N 1
ATOM 772 C CA . PHE A 1 100 ? 0.526 -10.859 -10.203 1 92.31 100 PHE A CA 1
ATOM 773 C C . PHE A 1 100 ? 0.959 -11.422 -11.547 1 92.31 100 PHE A C 1
ATOM 775 O O . PHE A 1 100 ? 0.183 -12.109 -12.219 1 92.31 100 PHE A O 1
ATOM 782 N N . ASP A 1 101 ? 2.086 -11.133 -11.984 1 83.62 101 ASP A N 1
ATOM 783 C CA . ASP A 1 101 ? 2.777 -11.742 -13.117 1 83.62 101 ASP A CA 1
ATOM 784 C C . ASP A 1 101 ? 4.133 -12.312 -12.695 1 83.62 101 ASP A C 1
ATOM 786 O O . ASP A 1 101 ? 4.203 -13.195 -11.844 1 83.62 101 ASP A O 1
ATOM 790 N N . LYS A 1 102 ? 5.273 -11.773 -13.078 1 82.12 102 LYS A N 1
ATOM 791 C CA . LYS A 1 102 ? 6.586 -12.086 -12.531 1 82.12 102 LYS A CA 1
ATOM 792 C C . LYS A 1 102 ? 6.75 -11.5 -11.125 1 82.12 102 LYS A C 1
ATOM 794 O O . LYS A 1 102 ? 7.363 -12.117 -10.258 1 82.12 102 LYS A O 1
ATOM 799 N N . TYR A 1 103 ? 6.098 -10.422 -11.008 1 89 103 TYR A N 1
ATOM 800 C CA . TYR A 1 103 ? 5.965 -9.734 -9.727 1 89 103 TYR A CA 1
ATOM 801 C C . TYR A 1 103 ? 4.625 -9.016 -9.633 1 89 103 TYR A C 1
ATOM 803 O O . TYR A 1 103 ? 3.861 -8.977 -10.602 1 89 103 TYR A O 1
ATOM 811 N N . ILE A 1 104 ? 4.316 -8.508 -8.461 1 93.88 104 ILE A N 1
ATOM 812 C CA . ILE A 1 104 ? 3.018 -7.875 -8.289 1 93.88 104 ILE A CA 1
ATOM 813 C C . ILE A 1 104 ? 3.094 -6.414 -8.734 1 93.88 104 ILE A C 1
ATOM 815 O O . ILE A 1 104 ? 4.051 -5.711 -8.406 1 93.88 104 ILE A O 1
ATOM 819 N N . ILE A 1 105 ? 2.148 -6.07 -9.523 1 93.94 105 ILE A N 1
ATOM 820 C CA . ILE A 1 105 ? 1.976 -4.695 -9.984 1 93.94 105 ILE A CA 1
ATOM 821 C C . ILE A 1 105 ? 0.681 -4.121 -9.414 1 93.94 105 ILE A C 1
ATOM 823 O O . ILE A 1 105 ? -0.364 -4.773 -9.445 1 93.94 105 ILE A O 1
ATOM 827 N N . PHE A 1 106 ? 0.785 -2.912 -8.859 1 95.69 106 PHE A N 1
ATOM 828 C CA . PHE A 1 106 ? -0.397 -2.225 -8.352 1 95.69 106 PHE A CA 1
ATOM 829 C C . PHE A 1 106 ? -0.74 -1.024 -9.227 1 95.69 106 PHE A C 1
ATOM 831 O O . PHE A 1 106 ? 0.153 -0.356 -9.75 1 95.69 106 PHE A O 1
ATOM 838 N N . THR A 1 107 ? -2.029 -0.773 -9.375 1 94.38 107 THR A N 1
ATOM 839 C CA . THR A 1 107 ? -2.471 0.352 -10.195 1 94.38 107 THR A CA 1
ATOM 840 C C . THR A 1 107 ? -3.754 0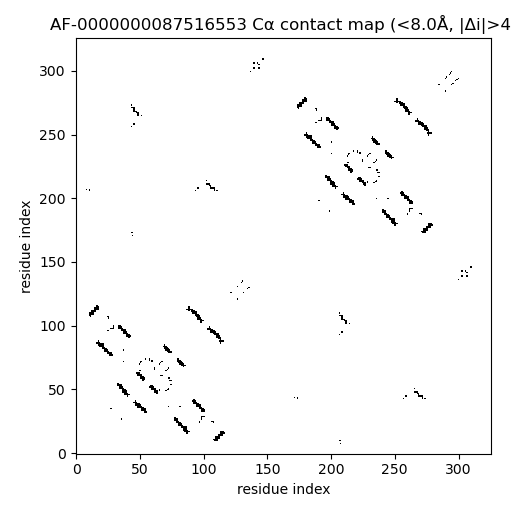.958 -9.625 1 94.38 107 THR A C 1
ATOM 842 O O . THR A 1 107 ? -4.355 0.404 -8.703 1 94.38 107 THR A O 1
ATOM 845 N N . ASN A 1 108 ? -4.113 2.156 -10.078 1 94.25 108 ASN A N 1
ATOM 846 C CA . ASN A 1 108 ? -5.387 2.826 -9.852 1 94.25 108 ASN A CA 1
ATOM 847 C C . ASN A 1 108 ? -5.613 3.113 -8.367 1 94.25 108 ASN A C 1
ATOM 849 O O . ASN A 1 108 ? -6.699 2.869 -7.844 1 94.25 108 ASN A O 1
ATOM 853 N N . ALA A 1 109 ? -4.574 3.545 -7.754 1 95.19 109 ALA A N 1
ATOM 854 C CA . ALA A 1 109 ? -4.707 3.945 -6.355 1 95.19 109 ALA A CA 1
ATOM 855 C C . ALA A 1 109 ? -5.695 5.102 -6.207 1 95.19 109 ALA A C 1
ATOM 857 O O . ALA A 1 109 ? -5.594 6.105 -6.914 1 95.19 109 ALA A O 1
ATOM 858 N N . THR A 1 110 ? -6.66 4.957 -5.309 1 95.56 110 THR A N 1
ATOM 859 C CA . THR A 1 110 ? -7.68 5.973 -5.062 1 95.56 110 THR A CA 1
ATOM 860 C C . THR A 1 110 ? -7.945 6.121 -3.566 1 95.56 110 THR A C 1
ATOM 862 O O . THR A 1 110 ? -8.164 5.129 -2.869 1 95.56 110 THR A O 1
ATOM 865 N N . ALA A 1 111 ? -7.859 7.312 -3.076 1 95.38 111 ALA A N 1
ATOM 866 C CA . ALA A 1 111 ? -8.258 7.602 -1.7 1 95.38 111 ALA A CA 1
ATOM 867 C C . ALA A 1 111 ? -9.766 7.805 -1.594 1 95.38 111 ALA A C 1
ATOM 869 O O . ALA A 1 111 ? -10.312 8.758 -2.158 1 95.38 111 ALA A O 1
ATOM 870 N N . LEU A 1 112 ? -10.445 6.902 -0.889 1 96.5 112 LEU A N 1
ATOM 871 C CA . LEU A 1 112 ? -11.867 7.055 -0.616 1 96.5 112 LEU A CA 1
ATOM 872 C C . LEU A 1 112 ? -12.094 7.75 0.723 1 96.5 112 LEU A C 1
ATOM 874 O O . LEU A 1 112 ? -11.594 7.297 1.754 1 96.5 112 LEU A O 1
ATOM 878 N N . LYS A 1 113 ? -12.734 8.844 0.697 1 96.06 113 LYS A N 1
ATOM 879 C CA . LYS A 1 113 ? -13.148 9.555 1.899 1 96.06 113 LYS A CA 1
ATOM 880 C C . LYS A 1 113 ? -14.672 9.562 2.041 1 96.06 113 LYS A C 1
ATOM 882 O O . LYS A 1 113 ? -15.375 10.164 1.225 1 96.06 113 LYS A O 1
ATOM 887 N N . VAL A 1 114 ? -15.188 8.812 3.092 1 96.5 114 VAL A N 1
ATOM 888 C CA . VAL A 1 114 ? -16.625 8.789 3.383 1 96.5 114 VAL A CA 1
ATOM 889 C C . VAL A 1 114 ? -16.922 9.734 4.539 1 96.5 114 VAL A C 1
ATOM 891 O O . VAL A 1 114 ? -16.5 9.5 5.672 1 96.5 114 VAL A O 1
ATOM 894 N N . GLN A 1 115 ? -17.484 10.859 4.277 1 91.44 115 GLN A N 1
ATOM 895 C CA . GLN A 1 115 ? -17.734 11.844 5.328 1 91.44 115 GLN A CA 1
ATOM 896 C C . GLN A 1 115 ? -19.203 12.211 5.406 1 91.44 115 GLN A C 1
ATOM 898 O O . GLN A 1 115 ? -19.875 12.352 4.375 1 91.44 115 GLN A O 1
ATOM 903 N N . GLY A 1 116 ? -19.812 11.828 6.5 1 74.5 116 GLY A N 1
ATOM 904 C CA . GLY A 1 116 ? -21.156 12.305 6.762 1 74.5 116 GLY A CA 1
ATOM 905 C C . GLY A 1 116 ? -21.25 13.812 6.844 1 74.5 116 GLY A C 1
ATOM 906 O O . GLY A 1 116 ? -20.234 14.5 6.914 1 74.5 116 GLY A O 1
ATOM 907 N N . ASN A 1 117 ? -22.391 14.297 6.633 1 56.56 117 ASN A N 1
ATOM 908 C CA . ASN A 1 117 ? -22.656 15.719 6.824 1 56.56 117 ASN A CA 1
ATOM 909 C C . ASN A 1 117 ? -22.031 16.234 8.117 1 56.56 117 ASN A C 1
ATOM 911 O O . ASN A 1 117 ? -22.406 15.812 9.211 1 56.56 117 ASN A O 1
ATOM 915 N N . LEU A 1 118 ? -20.812 16.266 8.211 1 48.78 118 LEU A N 1
ATOM 916 C CA . LEU A 1 118 ? -20.422 17.094 9.344 1 48.78 118 LEU A CA 1
ATOM 917 C C . LEU A 1 118 ? -21.469 18.172 9.609 1 48.78 118 LEU A C 1
ATOM 919 O O . LEU A 1 118 ? -21.422 18.859 10.641 1 48.78 118 LEU A O 1
ATOM 923 N N . PHE A 1 119 ? -22.062 18.672 8.625 1 42.5 119 PHE A N 1
ATOM 924 C CA . PHE A 1 119 ? -22.984 19.734 8.992 1 42.5 119 PHE A CA 1
ATOM 925 C C . PHE A 1 119 ? -24.062 19.234 9.93 1 42.5 119 PHE A C 1
ATOM 927 O O . PHE A 1 119 ? -24.625 20 10.719 1 42.5 119 PHE A O 1
ATOM 934 N N . ASN A 1 120 ? -24.609 18.094 9.891 1 39.56 120 ASN A N 1
ATOM 935 C CA . ASN A 1 120 ? -25.75 17.984 10.797 1 39.56 120 ASN A CA 1
ATOM 936 C C . ASN A 1 120 ? -25.297 17.859 12.25 1 39.56 120 ASN A C 1
ATOM 938 O O . ASN A 1 120 ? -26.016 18.25 13.164 1 39.56 120 ASN A O 1
ATOM 942 N N . ASN A 1 121 ? -24.469 16.844 12.781 1 35.97 121 ASN A N 1
ATOM 943 C CA . ASN A 1 121 ? -24.094 16.984 14.188 1 35.97 121 ASN A CA 1
ATOM 944 C C . ASN A 1 121 ? -22.891 17.922 14.352 1 35.97 121 ASN A C 1
ATOM 946 O O . ASN A 1 121 ? -21.75 17.469 14.492 1 35.97 121 ASN A O 1
ATOM 950 N N . LEU A 1 122 ? -22.484 18.781 13.531 1 35.78 122 LEU A N 1
ATOM 951 C CA . LEU A 1 122 ? -21.75 19.938 14.031 1 35.78 122 LEU A CA 1
ATOM 952 C C . LEU A 1 122 ? -22.312 20.406 15.367 1 35.78 122 LEU A C 1
ATOM 954 O O . LEU A 1 122 ? -23.391 21 15.414 1 35.78 122 LEU A O 1
ATOM 958 N N . SER A 1 123 ? -22.281 19.625 16.312 1 34.03 123 SER A N 1
ATOM 959 C CA . SER A 1 123 ? -22.516 20.375 17.547 1 34.03 123 SER A CA 1
ATOM 960 C C . SER A 1 123 ? -21.766 21.703 17.547 1 34.03 123 SER A C 1
ATOM 962 O O . SER A 1 123 ? -20.688 21.797 16.984 1 34.03 123 SER A O 1
ATOM 964 N N . PRO A 1 124 ? -22.406 22.969 17.75 1 36.06 124 PRO A N 1
ATOM 965 C CA . PRO A 1 124 ? -21.797 24.297 17.891 1 36.06 124 PRO A CA 1
ATOM 966 C C . PRO A 1 124 ? -20.391 24.266 18.484 1 36.06 124 PRO A C 1
ATOM 968 O O . PRO A 1 124 ? -19.703 25.281 18.531 1 36.06 124 PRO A O 1
ATOM 971 N N . GLU A 1 125 ? -20.062 23.156 19.109 1 34.06 125 GLU A N 1
ATOM 972 C CA . GLU A 1 125 ? -18.969 23.375 20.047 1 34.06 125 GLU A CA 1
ATOM 973 C C . GLU A 1 125 ? -17.625 23.422 19.312 1 34.06 125 GLU A C 1
ATOM 975 O O . GLU A 1 125 ? -16.781 24.266 19.609 1 34.06 125 GLU A O 1
ATOM 980 N N . ASN A 1 126 ? -17.156 22.25 18.703 1 35.19 126 ASN A N 1
ATOM 981 C CA . ASN A 1 126 ? -15.703 22.25 18.578 1 35.19 126 ASN A CA 1
ATOM 982 C C . ASN A 1 126 ? -15.242 22.938 17.297 1 35.19 126 ASN A C 1
ATOM 984 O O . ASN A 1 126 ? -14.07 22.859 16.922 1 35.19 126 ASN A O 1
ATOM 988 N N . THR A 1 127 ? -16 23.156 16.297 1 38.22 127 THR A N 1
ATOM 989 C CA . THR A 1 127 ? -15.719 24.062 15.195 1 38.22 127 THR A CA 1
ATOM 990 C C . THR A 1 127 ? -15.305 25.438 15.719 1 38.22 127 THR A C 1
ATOM 992 O O . THR A 1 127 ? -15.055 26.359 14.938 1 38.22 127 THR A O 1
ATOM 995 N N . SER A 1 128 ? -15.531 25.625 16.984 1 36.56 128 SER A N 1
ATOM 996 C CA . SER A 1 128 ? -15.305 26.859 17.734 1 36.56 128 SER A CA 1
ATOM 997 C C . SER A 1 128 ? -13.82 27.203 17.797 1 36.56 128 SER A C 1
ATOM 999 O O . SER A 1 128 ? -13.445 28.375 17.844 1 36.56 128 SER A O 1
ATOM 1001 N N . VAL A 1 129 ? -12.992 26.094 17.891 1 40.28 129 VAL A N 1
ATOM 1002 C CA . VAL A 1 129 ? -11.617 26.469 18.219 1 40.28 129 VAL A CA 1
ATOM 1003 C C . VAL A 1 129 ? -10.914 26.984 16.969 1 40.28 129 VAL A C 1
ATOM 1005 O O . VAL A 1 129 ? -10.156 27.953 17.016 1 40.28 129 VAL A O 1
ATOM 1008 N N . ALA A 1 130 ? -11.023 26.344 15.797 1 42 130 ALA A N 1
ATOM 1009 C CA . ALA A 1 130 ? -10.289 26.844 14.641 1 42 130 ALA A CA 1
ATOM 1010 C C . ALA A 1 130 ? -10.906 28.141 14.125 1 42 130 ALA A C 1
ATOM 1012 O O . ALA A 1 130 ? -10.195 29.078 13.758 1 42 130 ALA A O 1
ATOM 1013 N N . ASP A 1 131 ? -12.203 28.188 14.125 1 45.66 131 ASP A N 1
ATOM 1014 C CA . ASP A 1 131 ? -12.914 29.422 13.828 1 45.66 131 ASP A CA 1
ATOM 1015 C C . ASP A 1 131 ? -12.703 30.453 14.93 1 45.66 131 ASP A C 1
ATOM 1017 O O . ASP A 1 131 ? -12.609 31.656 14.664 1 45.66 131 ASP A O 1
ATOM 1021 N N . LEU A 1 132 ? -12.523 29.922 16.156 1 43.22 132 LEU A N 1
ATOM 1022 C CA . LEU A 1 132 ? -12.125 30.766 17.281 1 43.22 132 LEU A CA 1
ATOM 1023 C C . LEU A 1 132 ? -10.703 31.281 17.094 1 43.22 132 LEU A C 1
ATOM 1025 O O . LEU A 1 132 ? -10.43 32.469 17.375 1 43.22 132 LEU A O 1
ATOM 1029 N N . GLN A 1 133 ? -9.852 30.406 16.609 1 44.31 133 GLN A N 1
ATOM 1030 C CA . GLN A 1 133 ? -8.492 30.859 16.344 1 44.31 133 GLN A CA 1
ATOM 1031 C C . GLN A 1 133 ? -8.461 31.859 15.188 1 44.31 133 GLN A C 1
ATOM 1033 O O . GLN A 1 133 ? -7.777 32.875 15.258 1 44.31 133 GLN A O 1
ATOM 1038 N N . MET A 1 134 ? -9.125 31.469 14.078 1 49.53 134 MET A N 1
ATOM 1039 C CA . MET A 1 134 ? -9.203 32.469 13.008 1 49.53 134 MET A CA 1
ATOM 1040 C C . MET A 1 134 ? -9.977 33.688 13.461 1 49.53 134 MET A C 1
ATOM 1042 O O . MET A 1 134 ? -9.617 34.812 13.117 1 49.53 134 MET A O 1
ATOM 1046 N N . ARG A 1 135 ? -11.039 33.469 14.312 1 48.62 135 ARG A N 1
ATOM 1047 C CA . ARG A 1 135 ? -11.797 34.594 14.875 1 48.62 135 ARG A CA 1
ATOM 1048 C C . ARG A 1 135 ? -10.961 35.375 15.875 1 48.62 135 ARG A C 1
ATOM 1050 O O . ARG A 1 135 ? -11.008 36.625 15.906 1 48.62 135 ARG A O 1
ATOM 1057 N N . ILE A 1 136 ? -10.141 34.656 16.641 1 51.22 136 ILE A N 1
ATOM 1058 C CA . ILE A 1 136 ? -9.211 35.281 17.562 1 51.22 136 ILE A CA 1
ATOM 1059 C C . ILE A 1 136 ? -8.141 36.031 16.766 1 51.22 136 ILE A C 1
ATOM 1061 O O . ILE A 1 136 ? -7.777 37.156 17.109 1 51.22 136 ILE A O 1
ATOM 1065 N N . LEU A 1 137 ? -7.758 35.562 15.719 1 51.94 137 LEU A N 1
ATOM 1066 C CA . LEU A 1 137 ? -6.754 36.219 14.898 1 51.94 137 LEU A CA 1
ATOM 1067 C C . LEU A 1 137 ? -7.34 37.438 14.211 1 51.94 137 LEU A C 1
ATOM 1069 O O . LEU A 1 137 ? -6.691 38.5 14.141 1 51.94 137 LEU A O 1
ATOM 1073 N N . VAL A 1 138 ? -8.531 37.344 13.852 1 56.28 138 VAL A N 1
ATOM 1074 C CA . VAL A 1 138 ? -9.188 38.5 13.242 1 56.28 138 VAL A CA 1
ATOM 1075 C C . VAL A 1 138 ? -9.516 39.531 14.312 1 56.28 138 VAL A C 1
ATOM 1077 O O . VAL A 1 138 ? -9.312 40.719 14.102 1 56.28 138 VAL A O 1
ATOM 1080 N N . LEU A 1 139 ? -9.984 39.094 15.492 1 54.09 139 LEU A N 1
ATOM 1081 C CA . LEU A 1 139 ? -10.258 40 16.609 1 54.09 139 LEU A CA 1
ATOM 1082 C C . LEU A 1 139 ? -8.984 40.656 17.094 1 54.09 139 LEU A C 1
ATOM 1084 O O . LEU A 1 139 ? -8.977 41.844 17.406 1 54.09 139 LEU A O 1
ATOM 1088 N N . LEU A 1 140 ? -7.984 39.938 17.047 1 56.34 140 LEU A N 1
ATOM 1089 C CA . LEU A 1 140 ? -6.707 40.5 17.469 1 56.34 140 LEU A CA 1
ATOM 1090 C C . LEU A 1 140 ? -6.195 41.531 16.453 1 56.34 140 LEU A C 1
ATOM 1092 O O . LEU A 1 140 ? -5.582 42.531 16.828 1 56.34 140 LEU A O 1
ATOM 1096 N N . SER A 1 141 ? -6.539 41.344 15.297 1 58.56 141 SER A N 1
ATOM 1097 C CA . SER A 1 141 ? -6.168 42.312 14.273 1 58.56 141 SER A CA 1
ATOM 1098 C C . SER A 1 141 ? -6.984 43.594 14.414 1 58.56 141 SER A C 1
ATOM 1100 O O . SER A 1 141 ? -6.457 44.688 14.219 1 58.56 141 SER A O 1
ATOM 1102 N N . ILE A 1 142 ? -8.219 43.438 14.812 1 58.62 142 ILE A N 1
ATO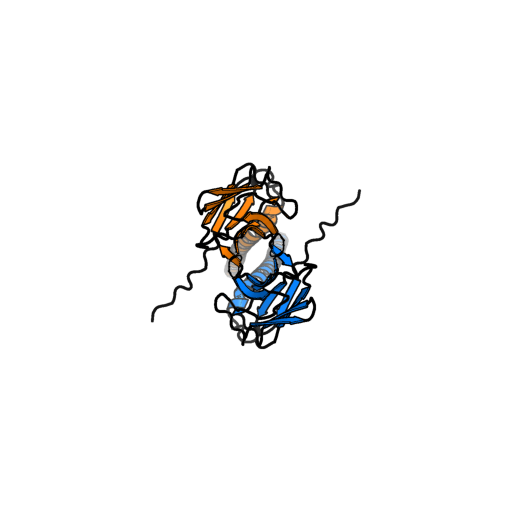M 1103 C CA . ILE A 1 142 ? -9.086 44.562 15.008 1 58.62 142 ILE A CA 1
ATOM 1104 C C . ILE A 1 142 ? -8.656 45.344 16.266 1 58.62 142 ILE A C 1
ATOM 1106 O O . ILE A 1 142 ? -8.609 46.562 16.25 1 58.62 142 ILE A O 1
ATOM 1110 N N . ILE A 1 143 ? -8.227 44.594 17.203 1 59.06 143 ILE A N 1
ATOM 1111 C CA . ILE A 1 143 ? -7.777 45.219 18.438 1 59.06 143 ILE A CA 1
ATOM 1112 C C . ILE A 1 143 ? -6.465 45.969 18.203 1 59.06 143 ILE A C 1
ATOM 1114 O O . ILE A 1 143 ? -6.266 47.062 18.688 1 59.06 143 ILE A O 1
ATOM 1118 N N . ARG A 1 144 ? -5.754 45.5 17.375 1 58.62 144 ARG A N 1
ATOM 1119 C CA . ARG A 1 144 ? -4.484 46.156 17.047 1 58.62 144 ARG A CA 1
ATOM 1120 C C . ARG A 1 144 ? -4.707 47.5 16.344 1 58.62 144 ARG A C 1
ATOM 1122 O O . ARG A 1 144 ? -4.059 48.469 16.672 1 58.62 144 ARG A O 1
ATOM 1129 N N . THR A 1 145 ? -5.574 47.469 15.477 1 69.19 145 THR A N 1
ATOM 1130 C CA . THR A 1 145 ? -5.859 48.688 14.758 1 69.19 145 THR A CA 1
ATOM 1131 C C . THR A 1 145 ? -6.551 49.719 15.664 1 69.19 145 THR A C 1
ATOM 1133 O O . THR A 1 145 ? -6.293 50.906 15.57 1 69.19 145 THR A O 1
ATOM 1136 N N . GLY A 1 146 ? -7.344 49.25 16.562 1 60.53 146 GLY A N 1
ATOM 1137 C CA . GLY A 1 146 ? -8.031 50.125 17.516 1 60.53 146 GLY A CA 1
ATOM 1138 C C . GLY A 1 146 ? -7.105 50.719 18.547 1 60.53 146 GLY A C 1
ATOM 1139 O O . GLY A 1 146 ? -7.234 51.906 18.875 1 60.53 146 GLY A O 1
ATOM 1140 N N . VAL A 1 147 ? -6.18 49.938 18.891 1 63.66 147 VAL A N 1
ATOM 1141 C CA . VAL A 1 147 ? -5.23 50.406 19.891 1 63.66 147 VAL A CA 1
ATOM 1142 C C . VAL A 1 147 ? -4.309 51.438 19.266 1 63.66 147 VAL A C 1
ATOM 1144 O O . VAL A 1 147 ? -4.031 52.469 19.875 1 63.66 147 VAL A O 1
ATOM 1147 N N . LEU A 1 148 ? -3.992 51.281 18.156 1 66.75 148 LEU A N 1
ATOM 1148 C CA . LEU A 1 148 ? -3.164 52.25 17.453 1 66.75 148 LEU A CA 1
ATOM 1149 C C . LEU A 1 148 ? -3.912 53.562 17.266 1 66.75 148 LEU A C 1
ATOM 1151 O O . LEU A 1 148 ? -3.342 54.625 17.469 1 66.75 148 LEU A O 1
ATOM 1155 N N . LEU A 1 149 ? -5.105 53.406 17.109 1 68.25 149 LEU A N 1
ATOM 1156 C CA . LEU A 1 149 ? -5.922 54.594 16.938 1 68.25 149 LEU A CA 1
ATOM 1157 C C . LEU A 1 149 ? -6.113 55.312 18.266 1 68.25 149 LEU A C 1
ATOM 1159 O O . LEU A 1 149 ? -6.062 56.531 18.312 1 68.25 149 LEU A O 1
ATOM 1163 N N . CYS A 1 150 ? -6.16 54.562 19.234 1 62.81 150 CYS A N 1
ATOM 1164 C CA . CYS A 1 150 ? -6.34 55.156 20.547 1 62.81 150 CYS A CA 1
ATOM 1165 C C . CYS A 1 150 ? -5.066 55.844 21.016 1 62.81 150 CYS A C 1
ATOM 1167 O O . CYS A 1 150 ? -5.117 56.938 21.562 1 62.81 150 CYS A O 1
ATOM 1169 N N . CYS A 1 151 ? -4.016 55.25 20.734 1 63.97 151 CYS A N 1
ATOM 1170 C CA . CYS A 1 151 ? -2.744 55.844 21.156 1 63.97 151 CYS A CA 1
ATOM 1171 C C . CYS A 1 151 ? -2.441 57.094 20.359 1 63.97 151 CYS A C 1
ATOM 1173 O O . CYS A 1 151 ? -1.956 58.094 20.922 1 63.97 151 CYS A O 1
ATOM 1175 N N . LEU A 1 152 ? -2.887 57.125 19.219 1 71.56 152 LEU A N 1
ATOM 1176 C CA . LEU A 1 152 ? -2.695 58.312 18.391 1 71.56 152 LEU A CA 1
ATOM 1177 C C . LEU A 1 152 ? -3.572 59.469 18.875 1 71.56 152 LEU A C 1
ATOM 1179 O O . LEU A 1 152 ? -3.127 60.594 18.922 1 71.56 152 LEU A O 1
ATOM 1183 N N . THR A 1 153 ? -4.73 59.188 19.219 1 71.12 153 THR A N 1
ATOM 1184 C CA . THR A 1 153 ? -5.633 60.219 19.703 1 71.12 153 THR A CA 1
ATOM 1185 C C . THR A 1 153 ? -5.148 60.781 21.047 1 71.12 153 THR A C 1
ATOM 1187 O O . THR A 1 153 ? -5.227 62 21.281 1 71.12 153 THR A O 1
ATOM 1190 N N . ILE A 1 154 ? -4.594 60 21.766 1 65.25 154 ILE A N 1
ATOM 1191 C CA . ILE A 1 154 ? -4.059 60.438 23.047 1 65.25 154 ILE A CA 1
ATOM 1192 C C . ILE A 1 154 ? -2.834 61.344 22.828 1 65.25 154 ILE A C 1
ATOM 1194 O O . ILE A 1 154 ? -2.693 62.375 23.453 1 65.25 154 ILE A O 1
ATOM 1198 N N . PHE A 1 155 ? -2.094 61 21.984 1 68.69 155 PHE A N 1
ATOM 1199 C CA . PHE A 1 155 ? -0.922 61.812 21.656 1 68.69 155 PHE A CA 1
ATOM 1200 C C . PHE A 1 155 ? -1.334 63.156 21.125 1 68.69 155 PHE A C 1
ATOM 1202 O O . PHE A 1 155 ? -0.742 64.188 21.469 1 68.69 155 PHE A O 1
ATOM 1209 N N . ILE A 1 156 ? -2.285 63.188 20.406 1 71.75 156 ILE A N 1
ATOM 1210 C CA . ILE A 1 156 ? -2.779 64.438 19.828 1 71.75 156 ILE A CA 1
ATOM 1211 C C . ILE A 1 156 ? -3.354 65.312 20.938 1 71.75 156 ILE A C 1
ATOM 1213 O O . ILE A 1 156 ? -3.082 66.5 20.984 1 71.75 156 ILE A O 1
ATOM 1217 N N . ILE A 1 157 ? -4.008 64.812 21.812 1 66.19 157 ILE A N 1
ATOM 1218 C CA . ILE A 1 157 ? -4.594 65.562 22.906 1 66.19 157 ILE A CA 1
ATOM 1219 C C . ILE A 1 157 ? -3.488 66.125 23.797 1 66.19 157 ILE A C 1
ATOM 1221 O O . ILE A 1 157 ? -3.508 67.312 24.156 1 66.19 157 ILE A O 1
ATOM 1225 N N . ILE A 1 158 ? -2.662 65.312 24.047 1 65.69 158 ILE A N 1
ATOM 1226 C CA . ILE A 1 158 ? -1.559 65.812 24.891 1 65.69 158 ILE A CA 1
ATOM 1227 C C . ILE A 1 158 ? -0.778 66.875 24.172 1 65.69 158 ILE A C 1
ATOM 1229 O O . ILE A 1 158 ? -0.398 67.875 24.766 1 65.69 158 ILE A O 1
ATOM 1233 N N . TYR A 1 159 ? -0.65 66.688 22.984 1 65.31 159 TYR A N 1
ATOM 1234 C CA . TYR A 1 159 ? 0.075 67.688 22.188 1 65.31 159 TYR A CA 1
ATOM 1235 C C . TYR A 1 159 ? -0.708 69 22.078 1 65.31 159 TYR A C 1
ATOM 1237 O O . TYR A 1 159 ? -0.125 70.062 22.125 1 65.31 159 TYR A O 1
ATOM 1245 N N . THR A 1 160 ? -1.94 68.875 22.078 1 62.56 160 THR A N 1
ATOM 1246 C CA . THR A 1 160 ? -2.756 70.062 21.953 1 62.56 160 THR A CA 1
ATOM 1247 C C . THR A 1 160 ? -2.955 70.75 23.312 1 62.56 160 THR A C 1
ATOM 1249 O O . THR A 1 160 ? -3.209 71.938 23.375 1 62.56 160 THR A O 1
ATOM 1252 N N . THR A 1 161 ? -2.932 70 24.281 1 62 161 THR A N 1
ATOM 1253 C CA . THR A 1 161 ? -3.084 70.625 25.594 1 62 161 THR A CA 1
ATOM 1254 C C . THR A 1 161 ? -1.767 71.25 26.047 1 62 161 THR A C 1
ATOM 1256 O O . THR A 1 161 ? -1.761 72.125 26.875 1 62 161 THR A O 1
ATOM 1259 N N . ARG A 1 162 ? -0.778 70.562 25.688 1 60.22 162 ARG A N 1
ATOM 1260 C CA . ARG A 1 162 ? 0.466 71.188 26.109 1 60.22 162 ARG A CA 1
ATOM 1261 C C . ARG A 1 162 ? 0.682 72.5 25.375 1 60.22 162 ARG A C 1
ATOM 1263 O O . ARG A 1 162 ? 1.525 73.312 25.781 1 60.22 162 ARG A O 1
ATOM 1270 N N . LYS A 1 163 ? -0.133 72.75 24.516 1 51.81 163 LYS A N 1
ATOM 1271 C CA . LYS A 1 163 ? -0.02 74.188 24.109 1 51.81 163 LYS A CA 1
ATOM 1272 C C . LYS A 1 163 ? -0.985 75.062 24.875 1 51.81 163 LYS A C 1
ATOM 1274 O O . LYS A 1 163 ? -2.141 74.688 25.094 1 51.81 163 LYS A O 1
ATOM 1279 N N . SER B 1 1 ? -17.5 -3.117 32.094 1 22.59 1 SER B N 1
ATOM 1280 C CA . SER B 1 1 ? -17.719 -2.268 30.906 1 22.59 1 SER B CA 1
ATOM 1281 C C . SER B 1 1 ? -16.406 -2.016 30.156 1 22.59 1 SER B C 1
ATOM 1283 O O . SER B 1 1 ? -15.562 -1.259 30.625 1 22.59 1 SER B O 1
ATOM 1285 N N . GLN B 1 2 ? -15.617 -3.049 29.656 1 23.45 2 GLN B N 1
ATOM 1286 C CA . GLN B 1 2 ? -14.242 -3.293 29.234 1 23.45 2 GLN B CA 1
ATOM 1287 C C . GLN B 1 2 ? -13.914 -2.525 27.953 1 23.45 2 GLN B C 1
ATOM 1289 O O . GLN B 1 2 ? -14.539 -2.748 26.906 1 23.45 2 GLN B O 1
ATOM 1294 N N . THR B 1 3 ? -13.664 -1.161 28.078 1 27.64 3 THR B N 1
ATOM 1295 C CA . THR B 1 3 ? -13.305 -0.198 27.047 1 27.64 3 THR B CA 1
ATOM 1296 C C . THR B 1 3 ? -12.273 -0.787 26.094 1 27.64 3 THR B C 1
ATOM 1298 O O . THR B 1 3 ? -11.203 -1.223 26.516 1 27.64 3 THR B O 1
ATOM 1301 N N . LEU B 1 4 ? -12.656 -1.625 25.172 1 25.2 4 LEU B N 1
ATOM 1302 C CA . LEU B 1 4 ? -11.906 -2.24 24.078 1 25.2 4 LEU B CA 1
ATOM 1303 C C . LEU B 1 4 ? -10.922 -1.248 23.469 1 25.2 4 LEU B C 1
ATOM 1305 O O . LEU B 1 4 ? -11.32 -0.191 22.984 1 25.2 4 LEU B O 1
ATOM 1309 N N . PHE B 1 5 ? -9.758 -1.026 24.156 1 27.12 5 PHE B N 1
ATOM 1310 C CA . PHE B 1 5 ? -8.539 -0.365 23.703 1 27.12 5 PHE B CA 1
ATOM 1311 C C . PHE B 1 5 ? -8.328 -0.583 22.203 1 27.12 5 PHE B C 1
ATOM 1313 O O . PHE B 1 5 ? -8.203 -1.723 21.75 1 27.12 5 PHE B O 1
ATOM 1320 N N . LEU B 1 6 ? -9.102 -0.006 21.375 1 30.42 6 LEU B N 1
ATOM 1321 C CA . LEU B 1 6 ? -8.734 0.137 19.969 1 30.42 6 LEU B CA 1
ATOM 1322 C C . LEU B 1 6 ? -7.223 0.277 19.812 1 30.42 6 LEU B C 1
ATOM 1324 O O . LEU B 1 6 ? -6.637 1.269 20.25 1 30.42 6 LEU B O 1
ATOM 1328 N N . THR B 1 7 ? -6.406 -0.614 20.266 1 33.12 7 THR B N 1
ATOM 1329 C CA . THR B 1 7 ? -4.992 -0.724 19.938 1 33.12 7 THR B CA 1
ATOM 1330 C C . THR B 1 7 ? -4.723 -0.154 18.547 1 33.12 7 THR B C 1
ATOM 1332 O O . THR B 1 7 ? -5.316 -0.6 17.562 1 33.12 7 THR B O 1
ATOM 1335 N N . LEU B 1 8 ? -4.66 1.127 18.375 1 37 8 LEU B N 1
ATOM 1336 C CA . LEU B 1 8 ? -4.129 1.888 17.25 1 37 8 LEU B CA 1
ATOM 1337 C C . LEU B 1 8 ? -3.051 1.096 16.516 1 37 8 LEU B C 1
ATOM 1339 O O . LEU B 1 8 ? -2.143 0.548 17.156 1 37 8 LEU B O 1
ATOM 1343 N N . LEU B 1 9 ? -3.26 0.286 15.617 1 42 9 LEU B N 1
ATOM 1344 C CA . LEU B 1 9 ? -2.318 -0.375 14.719 1 42 9 LEU B CA 1
ATOM 1345 C C . LEU B 1 9 ? -1.038 0.442 14.57 1 42 9 LEU B C 1
ATOM 1347 O O . LEU B 1 9 ? -1.081 1.603 14.164 1 42 9 LEU B O 1
ATOM 1351 N N . GLU B 1 10 ? -0.132 0.625 15.508 1 52.06 10 GLU B N 1
ATOM 1352 C CA . GLU B 1 10 ? 1.176 1.258 15.648 1 52.06 10 GLU B CA 1
ATOM 1353 C C . GLU B 1 10 ? 1.976 1.168 14.352 1 52.06 10 GLU B C 1
ATOM 1355 O O . GLU B 1 10 ? 2.324 0.073 13.906 1 52.06 10 GLU B O 1
ATOM 1360 N N . THR B 1 11 ? 1.646 2.018 13.281 1 65.94 11 THR B N 1
ATOM 1361 C CA . THR B 1 11 ? 2.547 2.131 12.141 1 65.94 11 THR B CA 1
ATOM 1362 C C . THR B 1 11 ? 3.975 2.408 12.609 1 65.94 11 THR B C 1
ATOM 1364 O O . THR B 1 11 ? 4.195 3.264 13.469 1 65.94 11 THR B O 1
ATOM 1367 N N . SER B 1 12 ? 4.949 1.496 12.539 1 86.75 12 SER B N 1
ATOM 1368 C CA . SER B 1 12 ? 6.367 1.667 12.852 1 86.75 12 SER B CA 1
ATOM 1369 C C . SER B 1 12 ? 6.977 2.809 12.047 1 86.75 12 SER B C 1
ATOM 1371 O O . SER B 1 12 ? 6.605 3.029 10.891 1 86.75 12 SER B O 1
ATOM 1373 N N . GLU B 1 13 ? 7.629 3.746 12.75 1 92.62 13 GLU B N 1
ATOM 1374 C CA . GLU B 1 13 ? 8.328 4.848 12.094 1 92.62 13 GLU B CA 1
ATOM 1375 C C . GLU B 1 13 ? 9.828 4.801 12.383 1 92.62 13 GLU B C 1
ATOM 1377 O O . GLU B 1 13 ? 10.234 4.523 13.508 1 92.62 13 GLU B O 1
ATOM 1382 N N . LEU B 1 14 ? 10.617 5.074 11.383 1 94.62 14 LEU B N 1
ATOM 1383 C CA . LEU B 1 14 ? 12.07 5.168 11.469 1 94.62 14 LEU B CA 1
ATOM 1384 C C . LEU B 1 14 ? 12.57 6.492 10.891 1 94.62 14 LEU B C 1
ATOM 1386 O O . LEU B 1 14 ? 12.266 6.828 9.742 1 94.62 14 LEU B O 1
ATOM 1390 N N . VAL B 1 15 ? 13.172 7.328 11.68 1 95.31 15 VAL B N 1
ATOM 1391 C CA . VAL B 1 15 ? 13.727 8.609 11.25 1 95.31 15 VAL B CA 1
ATOM 1392 C C . VAL B 1 15 ? 15.25 8.539 11.242 1 95.31 15 VAL B C 1
ATOM 1394 O O . VAL B 1 15 ? 15.867 8.203 12.258 1 95.31 15 VAL B O 1
ATOM 1397 N N . VAL B 1 16 ? 15.859 8.844 10.055 1 96.88 16 VAL B N 1
ATOM 1398 C CA . VAL B 1 16 ? 17.312 8.742 9.938 1 96.88 16 VAL B CA 1
ATOM 1399 C C . VAL B 1 16 ? 17.859 9.93 9.148 1 96.88 16 VAL B C 1
ATOM 1401 O O . VAL B 1 16 ? 17.094 10.68 8.547 1 96.88 16 VAL B O 1
ATOM 1404 N N . HIS B 1 17 ? 19.156 10.102 9.172 1 95.56 17 HIS B N 1
ATOM 1405 C CA . HIS B 1 17 ? 19.828 11.117 8.367 1 95.56 17 HIS B CA 1
ATOM 1406 C C . HIS B 1 17 ? 20.375 10.523 7.066 1 95.56 17 HIS B C 1
ATOM 1408 O O . HIS B 1 17 ? 20.641 9.32 6.992 1 95.56 17 HIS B O 1
ATOM 1414 N N . PRO B 1 18 ? 20.531 11.359 6.062 1 97.19 18 PRO B N 1
ATOM 1415 C CA . PRO B 1 18 ? 21.141 10.859 4.824 1 97.19 18 PRO B CA 1
ATOM 1416 C C . PRO B 1 18 ? 22.516 10.234 5.047 1 97.19 18 PRO B C 1
ATOM 1418 O O . PRO B 1 18 ? 23.266 10.688 5.906 1 97.19 18 PRO B O 1
ATOM 1421 N N . GLY B 1 19 ? 22.812 9.258 4.289 1 97.19 19 GLY B N 1
ATOM 1422 C CA . GLY B 1 19 ? 24.125 8.617 4.359 1 97.19 19 GLY B CA 1
ATOM 1423 C C . GLY B 1 19 ? 24.125 7.371 5.219 1 97.19 19 GLY B C 1
ATOM 1424 O O . GLY B 1 19 ? 25.062 6.566 5.145 1 97.19 19 G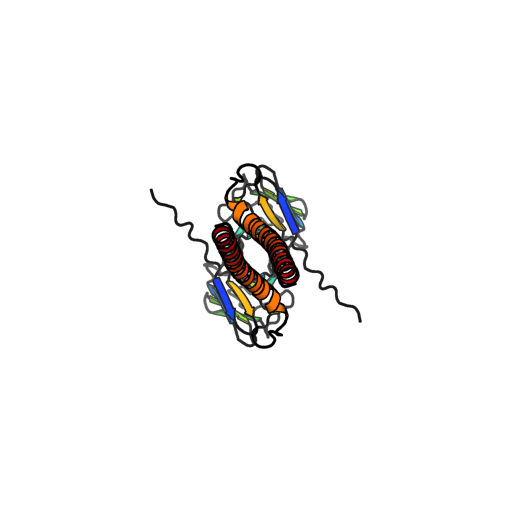LY B O 1
ATOM 1425 N N . TYR B 1 20 ? 23.172 7.137 5.98 1 96.88 20 TYR B N 1
ATOM 1426 C CA . TYR B 1 20 ? 23.078 5.957 6.836 1 96.88 20 TYR B CA 1
ATOM 1427 C C . TYR B 1 20 ? 22.547 4.758 6.055 1 96.88 20 TYR B C 1
ATOM 1429 O O . TYR B 1 20 ? 21.891 4.922 5.027 1 96.88 20 TYR B O 1
ATOM 1437 N N . ASN B 1 21 ? 22.875 3.566 6.512 1 98.25 21 ASN B N 1
ATOM 1438 C CA . ASN B 1 21 ? 22.281 2.338 6 1 98.25 21 ASN B CA 1
ATOM 1439 C C . ASN B 1 21 ? 21.047 1.936 6.812 1 98.25 21 ASN B C 1
ATOM 1441 O O . ASN B 1 21 ? 21.047 2.057 8.039 1 98.25 21 ASN B O 1
ATOM 1445 N N . VAL B 1 22 ? 20.078 1.53 6.164 1 98.5 22 VAL B N 1
ATOM 1446 C CA . VAL B 1 22 ? 18.859 1.062 6.82 1 98.5 22 VAL B CA 1
ATOM 1447 C C . VAL B 1 22 ? 18.531 -0.36 6.363 1 98.5 22 VAL B C 1
ATOM 1449 O O . VAL B 1 22 ? 18.656 -0.678 5.176 1 98.5 22 VAL B O 1
ATOM 1452 N N . THR B 1 23 ? 18.125 -1.222 7.309 1 98.56 23 THR B N 1
ATOM 1453 C CA . THR B 1 23 ? 17.719 -2.586 6.98 1 98.56 23 THR B CA 1
ATOM 1454 C C . THR B 1 23 ? 16.344 -2.898 7.551 1 98.56 23 THR B C 1
ATOM 1456 O O . THR B 1 23 ? 16.109 -2.717 8.75 1 98.56 23 THR B O 1
ATOM 1459 N N . PHE B 1 24 ? 15.469 -3.311 6.715 1 98 24 PHE B N 1
ATOM 1460 C CA . PHE B 1 24 ? 14.164 -3.82 7.117 1 98 24 PHE B CA 1
ATOM 1461 C C . PHE B 1 24 ? 14.164 -5.344 7.145 1 98 24 PHE B C 1
ATOM 1463 O O . PHE B 1 24 ? 14.914 -5.984 6.398 1 98 24 PHE B O 1
ATOM 1470 N N . GLN B 1 25 ? 13.32 -5.875 7.977 1 97 25 GLN B N 1
ATOM 1471 C CA . GLN B 1 25 ? 13.203 -7.328 7.992 1 97 25 GLN B CA 1
ATOM 1472 C C . GLN B 1 25 ? 11.773 -7.762 8.281 1 97 25 GLN B C 1
ATOM 1474 O O . GLN B 1 25 ? 11.031 -7.059 8.977 1 97 25 GLN B O 1
ATOM 1479 N N . CYS B 1 26 ? 11.383 -8.836 7.738 1 96.19 26 CYS B N 1
ATOM 1480 C CA . CYS B 1 26 ? 10.133 -9.531 8.055 1 96.19 26 CYS B CA 1
ATOM 1481 C C . CYS B 1 26 ? 10.32 -11.039 8.008 1 96.19 26 CYS B C 1
ATOM 1483 O O . CYS B 1 26 ? 11.328 -11.531 7.488 1 96.19 26 CYS B O 1
ATOM 1485 N N . THR B 1 27 ? 9.406 -11.742 8.641 1 94.31 27 THR B N 1
ATOM 1486 C CA . THR B 1 27 ? 9.445 -13.203 8.648 1 94.31 27 THR B CA 1
ATOM 1487 C C . THR B 1 27 ? 8.422 -13.781 7.676 1 94.31 27 THR B C 1
ATOM 1489 O O . THR B 1 27 ? 7.277 -13.328 7.633 1 94.31 27 THR B O 1
ATOM 1492 N N . ASP B 1 28 ? 8.836 -14.656 6.879 1 92.25 28 ASP B N 1
ATOM 1493 C CA . ASP B 1 28 ? 7.906 -15.367 6.004 1 92.25 28 ASP B CA 1
ATOM 1494 C C . ASP B 1 28 ? 6.973 -16.266 6.816 1 92.25 28 ASP B C 1
ATOM 1496 O O . ASP B 1 28 ? 7.391 -17.312 7.309 1 92.25 28 ASP B O 1
ATOM 1500 N N . VAL B 1 29 ? 5.832 -15.859 6.863 1 85.94 29 VAL B N 1
ATOM 1501 C CA . VAL B 1 29 ? 4.895 -16.562 7.734 1 85.94 29 VAL B CA 1
ATOM 1502 C C . VAL B 1 29 ? 4.203 -17.672 6.953 1 85.94 29 VAL B C 1
ATOM 1504 O O . VAL B 1 29 ? 3.438 -18.469 7.523 1 85.94 29 VAL B O 1
ATOM 1507 N N . ASN B 1 30 ? 4.641 -17.609 5.633 1 83.69 30 ASN B N 1
ATOM 1508 C CA . ASN B 1 30 ? 4.047 -18.672 4.84 1 83.69 30 ASN B CA 1
ATOM 1509 C C . ASN B 1 30 ? 4.742 -20.016 5.086 1 83.69 30 ASN B C 1
ATOM 1511 O O . ASN B 1 30 ? 5.961 -20.062 5.246 1 83.69 30 ASN B O 1
ATOM 1515 N N . GLY B 1 31 ? 4.426 -20.953 5.781 1 77.56 31 GLY B N 1
ATOM 1516 C CA . GLY B 1 31 ? 4.938 -22.297 6.051 1 77.56 31 GLY B CA 1
ATOM 1517 C C . GLY B 1 31 ? 5.402 -23.016 4.801 1 77.56 31 GLY B C 1
ATOM 1518 O O . GLY B 1 31 ? 5.984 -24.094 4.887 1 77.56 31 GLY B O 1
ATOM 1519 N N . ALA B 1 32 ? 5.176 -22.562 3.635 1 83.56 32 ALA B N 1
ATOM 1520 C CA . ALA B 1 32 ? 5.59 -23.156 2.365 1 83.56 32 ALA B CA 1
ATOM 1521 C C . ALA B 1 32 ? 6.281 -22.141 1.476 1 83.56 32 ALA B C 1
ATOM 1523 O O . ALA B 1 32 ? 6.098 -20.922 1.651 1 83.56 32 ALA B O 1
ATOM 1524 N N . PRO B 1 33 ? 7.094 -22.719 0.499 1 88.69 33 PRO B N 1
ATOM 1525 C CA . PRO B 1 33 ? 7.762 -21.797 -0.427 1 88.69 33 PRO B CA 1
ATOM 1526 C C . PRO B 1 33 ? 6.773 -20.953 -1.234 1 88.69 33 PRO B C 1
ATOM 1528 O O . PRO B 1 33 ? 5.703 -21.438 -1.607 1 88.69 33 PRO B O 1
ATOM 1531 N N . GLY B 1 34 ? 7.078 -19.672 -1.458 1 91.88 34 GLY B N 1
ATOM 1532 C CA . GLY B 1 34 ? 6.258 -18.75 -2.23 1 91.88 34 GLY B CA 1
ATOM 1533 C C . GLY B 1 34 ? 6.984 -17.469 -2.605 1 91.88 34 GLY B C 1
ATOM 1534 O O . GLY B 1 34 ? 8.164 -17.312 -2.295 1 91.88 34 GLY B O 1
ATOM 1535 N N . HIS B 1 35 ? 6.277 -16.672 -3.328 1 94.62 35 HIS B N 1
ATOM 1536 C CA . HIS B 1 35 ? 6.848 -15.391 -3.725 1 94.62 35 HIS B CA 1
ATOM 1537 C C . HIS B 1 35 ? 6.852 -14.414 -2.561 1 94.62 35 HIS B C 1
ATOM 1539 O O . HIS B 1 35 ? 5.875 -14.32 -1.812 1 94.62 35 HIS B O 1
ATOM 1545 N N . VAL B 1 36 ? 7.977 -13.773 -2.408 1 96.31 36 VAL B N 1
ATOM 1546 C CA . VAL B 1 36 ? 8.109 -12.742 -1.39 1 96.31 36 VAL B CA 1
ATOM 1547 C C . VAL B 1 36 ? 8.719 -11.484 -2.008 1 96.31 36 VAL B C 1
ATOM 1549 O O . VAL B 1 36 ? 9.398 -11.555 -3.035 1 96.31 36 VAL B O 1
ATOM 1552 N N . GLY B 1 37 ? 8.453 -10.359 -1.409 1 96.81 37 GLY B N 1
ATOM 1553 C CA . GLY B 1 37 ? 8.992 -9.117 -1.94 1 96.81 37 GLY B CA 1
ATOM 1554 C C . GLY B 1 37 ? 8.883 -7.957 -0.974 1 96.81 37 GLY B C 1
ATOM 1555 O O . GLY B 1 37 ? 8.195 -8.055 0.047 1 96.81 37 GLY B O 1
ATOM 1556 N N . TRP B 1 38 ? 9.57 -6.949 -1.266 1 98.38 38 TRP B N 1
ATOM 1557 C CA . TRP B 1 38 ? 9.5 -5.684 -0.546 1 98.38 38 TRP B CA 1
ATOM 1558 C C . TRP B 1 38 ? 8.906 -4.59 -1.427 1 98.38 38 TRP B C 1
ATOM 1560 O O . TRP B 1 38 ? 9.148 -4.555 -2.635 1 98.38 38 TRP B O 1
ATOM 1570 N N . PHE B 1 39 ? 8.195 -3.701 -0.718 1 97.88 39 PHE B N 1
ATOM 1571 C CA . PHE B 1 39 ? 7.441 -2.678 -1.434 1 97.88 39 PHE B CA 1
ATOM 1572 C C . PHE B 1 39 ? 7.68 -1.304 -0.819 1 97.88 39 PHE B C 1
ATOM 1574 O O . PHE B 1 39 ? 7.898 -1.188 0.388 1 97.88 39 PHE B O 1
ATOM 1581 N N . LEU B 1 40 ? 7.613 -0.319 -1.695 1 97.75 40 LEU B N 1
ATOM 1582 C CA . LEU B 1 40 ? 7.695 1.084 -1.305 1 97.75 40 LEU B CA 1
ATOM 1583 C C . LEU B 1 40 ? 6.449 1.846 -1.754 1 97.75 40 LEU B C 1
ATOM 1585 O O . LEU B 1 40 ? 6.012 1.706 -2.896 1 97.75 40 LEU B O 1
ATOM 1589 N N . GLN B 1 41 ? 5.871 2.525 -0.786 1 95.69 41 GLN B N 1
ATOM 1590 C CA . GLN B 1 41 ? 4.754 3.396 -1.12 1 95.69 41 GLN B CA 1
ATOM 1591 C C . GLN B 1 41 ? 5.023 4.836 -0.685 1 95.69 41 GLN B C 1
ATOM 1593 O O . GLN B 1 41 ? 5.379 5.082 0.469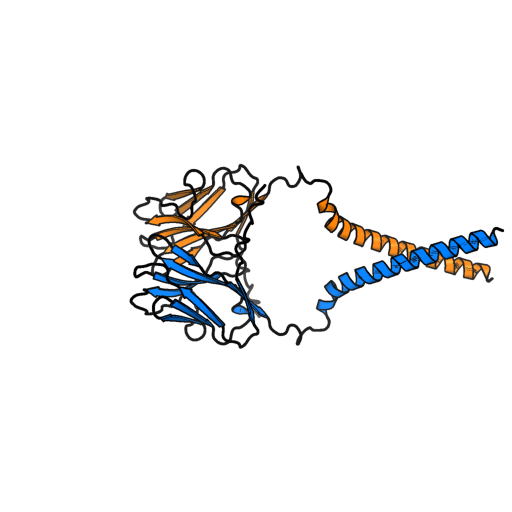 1 95.69 41 GLN B O 1
ATOM 1598 N N . VAL B 1 42 ? 4.816 5.734 -1.701 1 92.81 42 VAL B N 1
ATOM 1599 C CA . VAL B 1 42 ? 5.055 7.145 -1.402 1 92.81 42 VAL B CA 1
ATOM 1600 C C . VAL B 1 42 ? 3.748 7.926 -1.53 1 92.81 42 VAL B C 1
ATOM 1602 O O . VAL B 1 42 ? 3.061 7.836 -2.551 1 92.81 42 VAL B O 1
ATOM 1605 N N . ASN B 1 43 ? 3.439 8.898 -0.565 1 82 43 ASN B N 1
ATOM 1606 C CA . ASN B 1 43 ? 2.396 9.914 -0.584 1 82 43 ASN B CA 1
ATOM 1607 C C . ASN B 1 43 ? 1.047 9.328 -0.99 1 82 43 ASN B C 1
ATOM 1609 O O . ASN B 1 43 ? 0.276 9.969 -1.706 1 82 43 ASN B O 1
ATOM 1613 N N . GLY B 1 44 ? 0.833 8.016 -0.668 1 78.12 44 GLY B N 1
ATOM 1614 C CA . GLY B 1 44 ? -0.476 7.441 -0.933 1 78.12 44 GLY B CA 1
ATOM 1615 C C . GLY B 1 44 ? -0.612 6.891 -2.34 1 78.12 44 GLY B C 1
ATOM 1616 O O . GLY B 1 44 ? -1.712 6.535 -2.77 1 78.12 44 GLY B O 1
ATOM 1617 N N . SER B 1 45 ? 0.43 6.945 -3.094 1 89.5 45 SER B N 1
ATOM 1618 C CA . SER B 1 45 ? 0.433 6.301 -4.406 1 89.5 45 SER B CA 1
ATOM 1619 C C . SER B 1 45 ? 0.37 4.785 -4.273 1 89.5 45 SER B C 1
ATOM 1621 O O . SER B 1 45 ? 0.3 4.254 -3.164 1 89.5 45 SER B O 1
ATOM 1623 N N . GLU B 1 46 ? 0.22 4.168 -5.441 1 93.06 46 GLU B N 1
ATOM 1624 C CA . GLU B 1 46 ? 0.267 2.713 -5.383 1 93.06 46 GLU B CA 1
ATOM 1625 C C . GLU B 1 46 ? 1.634 2.225 -4.91 1 93.06 46 GLU B C 1
ATOM 1627 O O . GLU B 1 46 ? 2.658 2.834 -5.223 1 93.06 46 GLU B O 1
ATOM 1632 N N . PRO B 1 47 ? 1.65 1.167 -4.242 1 96.06 47 PRO B N 1
ATOM 1633 C CA . PRO B 1 47 ? 2.951 0.597 -3.889 1 96.06 47 PRO B CA 1
ATOM 1634 C C . PRO B 1 47 ? 3.742 0.13 -5.109 1 96.06 47 PRO B C 1
ATOM 1636 O O . PRO B 1 47 ? 3.156 -0.354 -6.082 1 96.06 47 PRO B O 1
ATOM 1639 N N . LEU B 1 48 ? 5.039 0.254 -5.016 1 97.25 48 LEU B N 1
ATOM 1640 C CA . LEU B 1 48 ? 5.957 -0.272 -6.023 1 97.25 48 LEU B CA 1
ATOM 1641 C C . LEU B 1 48 ? 6.762 -1.441 -5.469 1 97.25 48 LEU B C 1
ATOM 1643 O O . LEU B 1 48 ? 7.309 -1.354 -4.367 1 97.25 48 LEU B O 1
ATOM 1647 N N . CYS B 1 49 ? 6.777 -2.477 -6.242 1 97.88 49 CYS B N 1
ATOM 1648 C CA . CYS B 1 49 ? 7.625 -3.598 -5.852 1 97.88 49 CYS B CA 1
ATOM 1649 C C . CYS B 1 49 ? 9.102 -3.262 -6.059 1 97.88 49 CYS B C 1
ATOM 1651 O O . CYS B 1 49 ? 9.516 -2.938 -7.168 1 97.88 49 CYS B O 1
ATOM 1653 N N . ILE B 1 50 ? 9.852 -3.352 -5.023 1 98.75 50 ILE B N 1
ATOM 1654 C CA . ILE B 1 50 ? 11.281 -3.055 -5.094 1 98.75 50 ILE B CA 1
ATOM 1655 C C . ILE B 1 50 ? 12.031 -4.258 -5.66 1 98.75 50 ILE B C 1
ATOM 1657 O O . ILE B 1 50 ? 12.719 -4.148 -6.676 1 98.75 50 ILE B O 1
ATOM 1661 N N . ALA B 1 51 ? 11.898 -5.301 -4.973 1 98.5 51 ALA B N 1
ATOM 1662 C CA . ALA B 1 51 ? 12.539 -6.57 -5.309 1 98.5 51 ALA B CA 1
ATOM 1663 C C . ALA B 1 51 ? 11.688 -7.75 -4.84 1 98.5 51 ALA B C 1
ATOM 1665 O O . ALA B 1 51 ? 10.867 -7.609 -3.93 1 98.5 51 ALA B O 1
ATOM 1666 N N . SER B 1 52 ? 11.82 -8.836 -5.508 1 97.25 52 SER B N 1
ATOM 1667 C CA . SER B 1 52 ? 11.102 -10.055 -5.16 1 97.25 52 SER B CA 1
ATOM 1668 C C . SER B 1 52 ? 11.945 -11.289 -5.434 1 97.25 52 SER B C 1
ATOM 1670 O O . SER B 1 52 ? 12.992 -11.203 -6.082 1 97.25 52 SER B O 1
ATOM 1672 N N . MET B 1 53 ? 11.523 -12.391 -4.852 1 96 53 MET B N 1
ATOM 1673 C CA . MET B 1 53 ? 12.141 -13.703 -5.07 1 96 53 MET B CA 1
ATOM 1674 C C . MET B 1 53 ? 11.188 -14.82 -4.672 1 96 53 MET B C 1
ATOM 1676 O O . MET B 1 53 ? 10.164 -14.578 -4.043 1 96 53 MET B O 1
ATOM 1680 N N . TYR B 1 54 ? 11.523 -16 -5.266 1 94.06 54 TYR B N 1
ATOM 1681 C CA . TYR B 1 54 ? 10.914 -17.203 -4.707 1 94.06 54 TYR B CA 1
ATOM 1682 C C . TYR B 1 54 ? 11.695 -17.688 -3.492 1 94.06 54 TYR B C 1
ATOM 1684 O O . TYR B 1 54 ? 12.922 -17.812 -3.539 1 94.06 54 TYR B O 1
ATOM 1692 N N . SER B 1 55 ? 11.062 -17.938 -2.432 1 92.25 55 SER B N 1
ATOM 1693 C CA . SER B 1 55 ? 11.734 -18.109 -1.149 1 92.25 55 SER B CA 1
ATOM 1694 C C . SER B 1 55 ? 12.641 -19.344 -1.164 1 92.25 55 SER B C 1
ATOM 1696 O O . SER B 1 55 ? 13.633 -19.391 -0.432 1 92.25 55 SER B O 1
ATOM 1698 N N . SER B 1 56 ? 12.297 -20.344 -1.956 1 91.19 56 SER B N 1
ATOM 1699 C CA . SER B 1 56 ? 13.109 -21.547 -2.025 1 91.19 56 SER B CA 1
ATOM 1700 C C . SER B 1 56 ? 14.203 -21.422 -3.078 1 91.19 56 SER B C 1
ATOM 1702 O O . SER B 1 56 ? 15.062 -22.297 -3.203 1 91.19 56 SER B O 1
ATOM 1704 N N . ASP B 1 57 ? 14.203 -20.453 -4 1 88.12 57 ASP B N 1
ATOM 1705 C CA . ASP B 1 57 ? 15.227 -20.062 -4.973 1 88.12 57 ASP B CA 1
ATOM 1706 C C . ASP B 1 57 ? 15.539 -18.578 -4.871 1 88.12 57 ASP B C 1
ATOM 1708 O O . ASP B 1 57 ? 15.031 -17.781 -5.656 1 88.12 57 ASP B O 1
ATOM 1712 N N . PRO B 1 58 ? 16.375 -18.391 -4.031 1 84.06 58 PRO B N 1
ATOM 1713 C CA . PRO B 1 58 ? 16.484 -16.984 -3.637 1 84.06 58 PRO B CA 1
ATOM 1714 C C . PRO B 1 58 ? 17.25 -1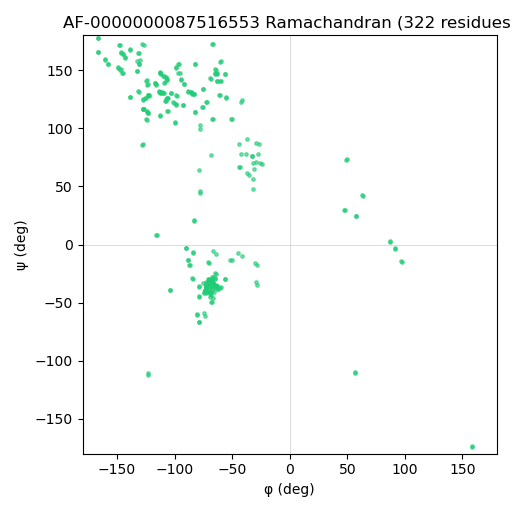6.141 -4.652 1 84.06 58 PRO B C 1
ATOM 1716 O O . PRO B 1 58 ? 18.141 -15.375 -4.277 1 84.06 58 PRO B O 1
ATOM 1719 N N . THR B 1 59 ? 16.953 -16.328 -5.934 1 95.19 59 THR B N 1
ATOM 1720 C CA . THR B 1 59 ? 17.375 -15.367 -6.945 1 95.19 59 THR B CA 1
ATOM 1721 C C . THR B 1 59 ? 16.5 -14.109 -6.883 1 95.19 59 THR B C 1
ATOM 1723 O O . THR B 1 59 ? 15.305 -14.164 -7.168 1 95.19 59 THR B O 1
ATOM 1726 N N . VAL B 1 60 ? 17.156 -13.047 -6.613 1 97.75 60 VAL B N 1
ATOM 1727 C CA . VAL B 1 60 ? 16.422 -11.797 -6.406 1 97.75 60 VAL B CA 1
ATOM 1728 C C . VAL B 1 60 ? 16.234 -11.086 -7.738 1 97.75 60 VAL B C 1
ATOM 1730 O O . VAL B 1 60 ? 17.156 -10.977 -8.539 1 97.75 60 VAL B O 1
ATOM 1733 N N . GLN B 1 61 ? 15.078 -10.688 -7.984 1 97.75 61 GLN B N 1
ATOM 1734 C CA . GLN B 1 61 ? 14.781 -9.812 -9.117 1 97.75 61 GLN B CA 1
ATOM 1735 C C . GLN B 1 61 ? 14.359 -8.422 -8.641 1 97.75 61 GLN B C 1
ATOM 1737 O O . GLN B 1 61 ? 13.469 -8.297 -7.793 1 97.75 61 GLN B O 1
ATOM 1742 N N . HIS B 1 62 ? 14.984 -7.391 -9.219 1 98.44 62 HIS B N 1
ATOM 1743 C CA . HIS B 1 62 ? 14.609 -6.016 -8.922 1 98.44 62 HIS B CA 1
ATOM 1744 C C . HIS B 1 62 ? 13.633 -5.473 -9.953 1 98.44 62 HIS B C 1
ATOM 1746 O O . HIS B 1 62 ? 13.695 -5.844 -11.133 1 98.44 62 HIS B O 1
ATOM 1752 N N . HIS B 1 63 ? 12.82 -4.641 -9.438 1 97.75 63 HIS B N 1
ATOM 1753 C CA . HIS B 1 63 ? 11.742 -4.148 -10.289 1 97.75 63 HIS B CA 1
ATOM 1754 C C . HIS B 1 63 ? 11.641 -2.627 -10.227 1 97.75 63 HIS B C 1
ATOM 1756 O O . HIS B 1 63 ? 12.258 -1.996 -9.367 1 97.75 63 HIS B O 1
ATOM 1762 N N . ASN B 1 64 ? 10.922 -2.002 -11.164 1 96.56 64 ASN B N 1
ATOM 1763 C CA . ASN B 1 64 ? 10.523 -0.597 -11.172 1 96.56 64 ASN B CA 1
ATOM 1764 C C . ASN B 1 64 ? 11.734 0.328 -11.102 1 96.56 64 ASN B C 1
ATOM 1766 O O . ASN B 1 64 ? 11.664 1.403 -10.508 1 96.56 64 ASN B O 1
ATOM 1770 N N . GLY B 1 65 ? 12.883 -0.158 -11.531 1 97.44 65 GLY B N 1
ATOM 1771 C CA . GLY B 1 65 ? 14.062 0.683 -11.656 1 97.44 65 GLY B CA 1
ATOM 1772 C C . GLY B 1 65 ? 14.93 0.691 -10.414 1 97.44 65 GLY B C 1
ATOM 1773 O O . GLY B 1 65 ? 15.984 1.329 -10.391 1 97.44 65 GLY B O 1
ATOM 1774 N N . PHE B 1 66 ? 14.438 0.002 -9.375 1 98.31 66 PHE B N 1
ATOM 1775 C CA . PHE B 1 66 ? 15.266 -0.066 -8.172 1 98.31 66 PHE B CA 1
ATOM 1776 C C . PHE B 1 66 ? 16.516 -0.905 -8.422 1 98.31 66 PHE B C 1
ATOM 1778 O O . PHE B 1 66 ? 16.453 -1.937 -9.094 1 98.31 66 PHE B O 1
ATOM 1785 N N . GLN B 1 67 ? 17.609 -0.436 -7.809 1 98.31 67 GLN B N 1
ATOM 1786 C CA . GLN B 1 67 ? 18.891 -1.045 -8.117 1 98.31 67 GLN B CA 1
ATOM 1787 C C . GLN B 1 67 ? 19.406 -1.887 -6.953 1 98.31 67 GLN B C 1
ATOM 1789 O O . GLN B 1 67 ? 19.375 -1.446 -5.805 1 98.31 67 GLN B O 1
ATOM 1794 N N . PRO B 1 68 ? 19.984 -3.053 -7.277 1 98.06 68 PRO B N 1
ATOM 1795 C CA . PRO B 1 68 ? 20.5 -3.908 -6.211 1 98.06 68 PRO B CA 1
ATOM 1796 C C . PRO B 1 68 ? 21.672 -3.268 -5.461 1 98.06 68 PRO B C 1
ATOM 1798 O O . PRO B 1 68 ? 21.922 -3.604 -4.301 1 98.06 68 PRO B O 1
ATOM 1801 N N . SER B 1 69 ? 22.391 -2.346 -6.117 1 98.12 69 SER B N 1
ATOM 1802 C CA . SER B 1 69 ? 23.531 -1.69 -5.469 1 98.12 69 SER B CA 1
ATOM 1803 C C . SER B 1 69 ? 23.062 -0.796 -4.324 1 98.12 69 SER B C 1
ATOM 1805 O O . SER B 1 69 ? 23.797 -0.562 -3.369 1 98.12 69 SER B O 1
ATOM 1807 N N . HIS B 1 70 ? 21.891 -0.308 -4.414 1 98.69 70 HIS B N 1
ATOM 1808 C CA . HIS B 1 70 ? 21.359 0.627 -3.426 1 98.69 70 HIS B CA 1
ATOM 1809 C C . HIS B 1 70 ? 20.359 -0.058 -2.494 1 98.69 70 HIS B C 1
ATOM 1811 O O . HIS B 1 70 ? 20.359 0.202 -1.288 1 98.69 70 HIS B O 1
ATOM 1817 N N . MET B 1 71 ? 19.562 -0.942 -3.123 1 98.88 71 MET B N 1
ATOM 1818 C CA . MET B 1 71 ? 18.547 -1.693 -2.375 1 98.88 71 MET B CA 1
ATOM 1819 C C . MET B 1 71 ? 18.734 -3.193 -2.58 1 98.88 71 MET B C 1
ATOM 1821 O O . MET B 1 71 ? 18.312 -3.74 -3.604 1 98.88 71 MET B O 1
ATOM 1825 N N . GLU B 1 72 ? 19.172 -3.773 -1.57 1 98.5 72 GLU B N 1
ATOM 1826 C CA . GLU B 1 72 ? 19.5 -5.195 -1.647 1 98.5 72 GLU B CA 1
ATOM 1827 C C . GLU B 1 72 ? 18.516 -6.031 -0.835 1 98.5 72 GLU B C 1
ATOM 1829 O O . GLU B 1 72 ? 18.234 -5.723 0.327 1 98.5 72 GLU B O 1
ATOM 1834 N N . MET B 1 73 ? 18 -7.047 -1.456 1 98.44 73 MET B N 1
ATOM 1835 C CA . MET B 1 73 ? 17.125 -7.996 -0.761 1 98.44 73 MET B CA 1
ATOM 1836 C C . MET B 1 73 ? 17.859 -9.32 -0.527 1 98.44 73 MET B C 1
ATOM 1838 O O . MET B 1 73 ? 18.594 -9.789 -1.395 1 98.44 73 MET B O 1
ATOM 1842 N N . LEU B 1 74 ? 17.594 -9.852 0.605 1 96.88 74 LEU B N 1
ATOM 1843 C CA . LEU B 1 74 ? 18.172 -11.141 0.974 1 96.88 74 LEU B CA 1
ATOM 1844 C C . LEU B 1 74 ? 17.203 -11.945 1.836 1 96.88 74 LEU B C 1
ATOM 1846 O O . LEU B 1 74 ? 16.328 -11.383 2.488 1 96.88 74 LEU B O 1
ATOM 1850 N N . ILE B 1 75 ? 17.359 -13.273 1.693 1 95.56 75 ILE B N 1
ATOM 1851 C CA . ILE B 1 75 ? 16.578 -14.141 2.578 1 95.56 75 ILE B CA 1
ATOM 1852 C C . ILE B 1 75 ? 17.516 -15.102 3.312 1 95.56 75 ILE B C 1
ATOM 1854 O O . ILE B 1 75 ? 18.469 -15.633 2.721 1 95.56 75 ILE B O 1
ATOM 1858 N N . SER B 1 76 ? 17.438 -15.117 4.551 1 93.88 76 SER B N 1
ATOM 1859 C CA . SER B 1 76 ? 18.141 -16.078 5.395 1 93.88 76 SER B CA 1
ATOM 1860 C C . SER B 1 76 ? 17.172 -16.844 6.289 1 93.88 76 SER B C 1
ATOM 1862 O O . SER B 1 76 ? 16.516 -16.25 7.156 1 93.88 76 SER B O 1
ATOM 1864 N N . HIS B 1 77 ? 17.062 -18.156 6.051 1 89.12 77 HIS B N 1
ATOM 1865 C CA . HIS B 1 77 ? 16.016 -18.953 6.676 1 89.12 77 HIS B CA 1
ATOM 1866 C C . HIS B 1 77 ? 14.633 -18.406 6.363 1 89.12 77 HIS B C 1
ATOM 1868 O O . HIS B 1 77 ? 14.234 -18.344 5.199 1 89.12 77 HIS B O 1
ATOM 1874 N N . ARG B 1 78 ? 13.922 -17.844 7.273 1 91.38 78 ARG B N 1
ATOM 1875 C CA . ARG B 1 78 ? 12.57 -17.359 7.012 1 91.38 78 ARG B CA 1
ATOM 1876 C C . ARG B 1 78 ? 12.484 -15.844 7.176 1 91.38 78 ARG B C 1
ATOM 1878 O O . ARG B 1 78 ? 11.398 -15.273 7.105 1 91.38 78 ARG B O 1
ATOM 1885 N N . ILE B 1 79 ? 13.75 -15.344 7.352 1 95.5 79 ILE B N 1
ATOM 1886 C CA . ILE B 1 79 ? 13.766 -13.891 7.52 1 95.5 79 ILE B CA 1
ATOM 1887 C C . ILE B 1 79 ? 14.109 -13.219 6.188 1 95.5 79 ILE B C 1
ATOM 1889 O O . ILE B 1 79 ? 15.109 -13.57 5.551 1 95.5 79 ILE B O 1
ATOM 1893 N N . ILE B 1 80 ? 13.328 -12.281 5.738 1 96.62 80 ILE B N 1
ATOM 1894 C CA . ILE B 1 80 ? 13.508 -11.539 4.496 1 96.62 80 ILE B CA 1
ATOM 1895 C C . ILE B 1 80 ? 14 -10.133 4.805 1 96.62 80 ILE B C 1
ATOM 1897 O O . ILE B 1 80 ? 13.344 -9.383 5.539 1 96.62 80 ILE B O 1
ATOM 1901 N N . PHE B 1 81 ? 15.109 -9.766 4.191 1 97.88 81 PHE B N 1
ATOM 1902 C CA . PHE B 1 81 ? 15.734 -8.484 4.477 1 97.88 81 PHE B CA 1
ATOM 1903 C C . PHE B 1 81 ? 15.656 -7.562 3.266 1 97.88 81 PHE B C 1
ATOM 1905 O O . PHE B 1 81 ? 15.727 -8.023 2.125 1 97.88 81 PHE B O 1
ATOM 1912 N N . LEU B 1 82 ? 15.562 -6.305 3.496 1 98.75 82 LEU B N 1
ATOM 1913 C CA . LEU B 1 82 ? 15.836 -5.234 2.545 1 98.75 82 LEU B CA 1
ATOM 1914 C C . LEU B 1 82 ? 16.828 -4.23 3.129 1 98.75 82 LEU B C 1
ATOM 1916 O O . LEU B 1 82 ? 16.531 -3.57 4.125 1 98.75 82 LEU B O 1
ATOM 1920 N N . LYS B 1 83 ? 17.922 -4.141 2.527 1 98.75 83 LYS B N 1
ATOM 1921 C CA . LYS B 1 83 ? 18.938 -3.184 2.949 1 98.75 83 LYS B CA 1
ATOM 1922 C C . LYS B 1 83 ? 19.031 -2.02 1.967 1 98.75 83 LYS B C 1
ATOM 1924 O O . LYS B 1 83 ? 19.234 -2.227 0.768 1 98.75 83 LYS B O 1
ATOM 1929 N N . ILE B 1 84 ? 18.906 -0.834 2.471 1 98.81 84 ILE B N 1
ATOM 1930 C CA . ILE B 1 84 ? 19.141 0.376 1.689 1 98.81 84 ILE B CA 1
ATOM 1931 C C . ILE B 1 84 ? 20.469 1.008 2.1 1 98.81 84 ILE B C 1
ATOM 1933 O O . ILE B 1 84 ? 20.641 1.425 3.246 1 98.81 84 ILE B O 1
ATOM 1937 N N . THR B 1 85 ? 21.344 1.002 1.138 1 98.75 85 THR B N 1
ATOM 1938 C CA . THR B 1 85 ? 22.672 1.537 1.417 1 98.75 85 THR B CA 1
ATOM 1939 C C . THR B 1 85 ? 22.703 3.051 1.229 1 98.75 85 THR B C 1
ATOM 1941 O O . THR B 1 85 ? 22.203 3.566 0.227 1 98.75 85 THR B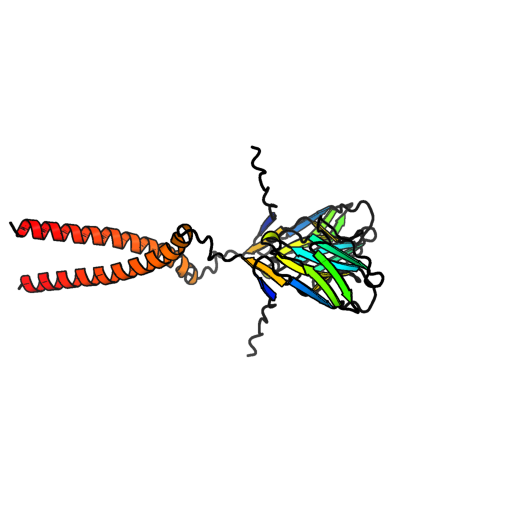 O 1
ATOM 1944 N N . GLU B 1 86 ? 23.203 3.814 2.172 1 97.94 86 GLU B N 1
ATOM 1945 C CA . GLU B 1 86 ? 23.359 5.266 2.113 1 97.94 86 GLU B CA 1
ATOM 1946 C C . GLU B 1 86 ? 22.078 5.941 1.661 1 97.94 86 GLU B C 1
ATOM 1948 O O . GLU B 1 86 ? 22.031 6.574 0.604 1 97.94 86 GLU B O 1
ATOM 1953 N N . VAL B 1 87 ? 21.141 5.938 2.586 1 98.12 87 VAL B N 1
ATOM 1954 C CA . VAL B 1 87 ? 19.812 6.438 2.266 1 98.12 87 VAL B CA 1
ATOM 1955 C C . VAL B 1 87 ? 19.875 7.926 1.936 1 98.12 87 VAL B C 1
ATOM 1957 O O . VAL B 1 87 ? 20.75 8.641 2.443 1 98.12 87 VAL B O 1
ATOM 1960 N N . ASP B 1 88 ? 18.938 8.344 1.071 1 97 88 ASP B N 1
ATOM 1961 C CA . ASP B 1 88 ? 18.719 9.758 0.76 1 97 88 ASP B CA 1
ATOM 1962 C C . ASP B 1 88 ? 17.266 10.141 0.953 1 97 88 ASP B C 1
ATOM 1964 O O . ASP B 1 88 ? 16.422 9.281 1.216 1 97 88 ASP B O 1
ATOM 1968 N N . VAL B 1 89 ? 17 11.398 0.875 1 96.5 89 VAL B N 1
ATOM 1969 C CA . VAL B 1 89 ? 15.656 11.914 1.125 1 96.5 89 VAL B CA 1
ATOM 1970 C C . VAL B 1 89 ? 14.656 11.227 0.201 1 96.5 89 VAL B C 1
ATOM 1972 O O . VAL B 1 89 ? 13.516 10.969 0.591 1 96.5 89 VAL B O 1
ATOM 1975 N N . ALA B 1 90 ? 15.125 10.828 -0.976 1 96.19 90 ALA B N 1
ATOM 1976 C CA . ALA B 1 90 ? 14.25 10.203 -1.964 1 96.19 90 ALA B CA 1
ATOM 1977 C C . ALA B 1 90 ? 13.836 8.805 -1.516 1 96.19 90 ALA B C 1
ATOM 1979 O O . ALA B 1 90 ? 12.898 8.219 -2.07 1 96.19 90 ALA B O 1
ATOM 1980 N N . ASP B 1 91 ? 14.523 8.258 -0.535 1 97.88 91 ASP B N 1
ATOM 1981 C CA . ASP B 1 91 ? 14.203 6.918 -0.039 1 97.88 91 ASP B CA 1
ATOM 1982 C C . ASP B 1 91 ? 13.078 6.965 0.988 1 97.88 91 ASP B C 1
ATOM 1984 O O . ASP B 1 91 ? 12.609 5.922 1.453 1 97.88 91 ASP B O 1
ATOM 1988 N N . SER B 1 92 ? 12.625 8.188 1.407 1 96.88 92 SER B N 1
ATOM 1989 C CA . SER B 1 92 ? 11.539 8.297 2.369 1 96.88 92 SER B CA 1
ATOM 1990 C C . SER B 1 92 ? 10.242 7.707 1.807 1 96.88 92 SER B C 1
ATOM 1992 O O . SER B 1 92 ? 9.961 7.852 0.617 1 96.88 92 SER B O 1
ATOM 1994 N N . GLY B 1 93 ? 9.547 7.051 2.656 1 95.69 93 GLY B N 1
ATOM 1995 C CA . GLY B 1 93 ? 8.297 6.418 2.271 1 95.69 93 GLY B CA 1
ATOM 1996 C C . GLY B 1 93 ? 7.887 5.293 3.199 1 95.69 93 GLY B C 1
ATOM 1997 O O . GLY B 1 93 ? 8.453 5.133 4.281 1 95.69 93 GLY B O 1
ATOM 1998 N N . HIS B 1 94 ? 6.844 4.613 2.832 1 95.94 94 HIS B N 1
ATOM 1999 C CA . HIS B 1 94 ? 6.332 3.48 3.594 1 95.94 94 HIS B CA 1
ATOM 2000 C C . HIS B 1 94 ? 6.805 2.158 3 1 95.94 94 HIS B C 1
ATOM 2002 O O . HIS B 1 94 ? 6.586 1.89 1.816 1 95.94 94 HIS B O 1
ATOM 2008 N N . TYR B 1 95 ? 7.504 1.407 3.834 1 96.94 95 TYR B N 1
ATOM 2009 C CA . TYR B 1 95 ? 8.008 0.111 3.398 1 96.94 95 TYR B CA 1
ATOM 2010 C C . TYR B 1 95 ? 7.234 -1.025 4.055 1 96.94 95 TYR B C 1
ATOM 2012 O O . TYR B 1 95 ? 6.883 -0.945 5.234 1 96.94 95 TYR B O 1
ATOM 2020 N N . PHE B 1 96 ? 7.008 -2.143 3.271 1 97.12 96 PHE B N 1
ATOM 2021 C CA . PHE B 1 96 ? 6.395 -3.332 3.85 1 97.12 96 PHE B CA 1
ATOM 2022 C C . PHE B 1 96 ? 6.734 -4.57 3.025 1 97.12 96 PHE B C 1
ATOM 2024 O O . PHE B 1 96 ? 7.113 -4.457 1.858 1 97.12 96 PHE B O 1
ATOM 2031 N N . CYS B 1 97 ? 6.676 -5.598 3.711 1 97.12 97 CYS B N 1
ATOM 2032 C CA . CYS B 1 97 ? 6.984 -6.902 3.131 1 97.12 97 CYS B CA 1
ATOM 2033 C C . CYS B 1 97 ? 5.719 -7.594 2.645 1 97.12 97 CYS B C 1
ATOM 2035 O O . CYS B 1 97 ? 4.652 -7.441 3.242 1 97.12 97 CYS B O 1
ATOM 2037 N N . GLY B 1 98 ? 5.824 -8.305 1.5 1 96.31 98 GLY B N 1
ATOM 2038 C CA . GLY B 1 98 ? 4.711 -9.062 0.955 1 96.31 98 GLY B CA 1
ATOM 2039 C C . GLY B 1 98 ? 5.039 -10.523 0.718 1 96.31 98 GLY B C 1
ATOM 2040 O O . GLY B 1 98 ? 6.148 -10.852 0.292 1 96.31 98 GLY B O 1
ATOM 2041 N N . MET B 1 99 ? 4.066 -11.328 1.02 1 95.06 99 MET B N 1
ATOM 2042 C CA . MET B 1 99 ? 4.176 -12.773 0.811 1 95.06 99 MET B CA 1
ATOM 2043 C C . MET B 1 99 ? 2.953 -13.312 0.076 1 95.06 99 MET B C 1
ATOM 2045 O O . MET B 1 99 ? 1.819 -12.969 0.415 1 95.06 99 MET B O 1
ATOM 2049 N N . PHE B 1 100 ? 3.271 -14.117 -0.986 1 92.38 100 PHE B N 1
ATOM 2050 C CA . PHE B 1 100 ? 2.164 -14.68 -1.749 1 92.38 100 PHE B CA 1
ATOM 2051 C C . PHE B 1 100 ? 1.914 -16.125 -1.353 1 92.38 100 PHE B C 1
ATOM 2053 O O . PHE B 1 100 ? 2.826 -16.953 -1.397 1 92.38 100 PHE B O 1
ATOM 2060 N N . ASP B 1 101 ? 0.791 -16.438 -0.931 1 83.81 101 ASP B N 1
ATOM 2061 C CA . ASP B 1 101 ? 0.271 -17.797 -0.727 1 83.81 101 ASP B CA 1
ATOM 2062 C C . ASP B 1 101 ? -1.014 -18.016 -1.521 1 83.81 101 ASP B C 1
ATOM 2064 O O . ASP B 1 101 ? -1.017 -17.906 -2.75 1 83.81 101 ASP B O 1
ATOM 2068 N N . LYS B 1 102 ? -2.188 -18.188 -0.935 1 82 102 LYS B N 1
ATOM 2069 C CA . LYS B 1 102 ? -3.475 -18.156 -1.624 1 82 102 LYS B CA 1
ATOM 2070 C C . LYS B 1 102 ? -3.814 -16.734 -2.08 1 82 102 LYS B C 1
ATOM 2072 O O . LYS B 1 102 ? -4.387 -16.547 -3.154 1 82 102 LYS B O 1
ATOM 2077 N N . TYR B 1 103 ? -3.348 -15.867 -1.284 1 88.88 103 TYR B N 1
ATOM 2078 C CA . TYR B 1 103 ? -3.404 -14.438 -1.572 1 88.88 103 TYR B CA 1
ATOM 2079 C C . TYR B 1 103 ? -2.199 -13.719 -0.984 1 88.88 103 TYR B C 1
ATOM 2081 O O . TYR B 1 103 ? -1.375 -14.328 -0.298 1 88.88 103 TYR B O 1
ATOM 2089 N N . ILE B 1 104 ? -2.055 -12.461 -1.32 1 94 104 ILE B N 1
ATOM 2090 C CA . ILE B 1 104 ? -0.88 -11.734 -0.852 1 94 104 ILE B CA 1
ATOM 2091 C C . ILE B 1 104 ? -1.144 -11.172 0.543 1 94 104 ILE B C 1
ATOM 2093 O O . ILE B 1 104 ? -2.217 -10.625 0.806 1 94 104 ILE B O 1
ATOM 2097 N N . ILE B 1 105 ? -0.204 -11.422 1.384 1 93.88 105 ILE B N 1
ATOM 2098 C CA . ILE B 1 105 ? -0.214 -10.891 2.742 1 93.88 105 ILE B CA 1
ATOM 2099 C C . ILE B 1 105 ? 0.934 -9.898 2.914 1 93.88 105 ILE B C 1
ATOM 2101 O O . ILE B 1 105 ? 2.07 -10.18 2.527 1 93.88 105 ILE B O 1
ATOM 2105 N N . PHE B 1 106 ? 0.614 -8.727 3.463 1 95.62 106 PHE B N 1
ATOM 2106 C CA . PHE B 1 106 ? 1.637 -7.727 3.752 1 95.62 106 PHE B CA 1
ATOM 2107 C C . PHE B 1 106 ? 1.855 -7.594 5.254 1 95.62 106 PHE B C 1
ATOM 2109 O O . PHE B 1 106 ? 0.91 -7.711 6.035 1 95.62 106 PHE B O 1
ATOM 2116 N N . THR B 1 107 ? 3.092 -7.352 5.625 1 94.31 107 THR B N 1
ATOM 2117 C CA . THR B 1 107 ? 3.418 -7.207 7.039 1 94.31 107 THR B CA 1
ATOM 2118 C C . THR B 1 107 ? 4.551 -6.199 7.234 1 94.31 107 THR B C 1
ATOM 2120 O O . THR B 1 107 ? 5.16 -5.75 6.262 1 94.31 107 THR B O 1
ATOM 2123 N N . ASN B 1 108 ? 4.75 -5.738 8.469 1 94.25 108 ASN B N 1
ATOM 2124 C CA . ASN B 1 108 ? 5.895 -4.953 8.922 1 94.25 108 ASN B CA 1
ATOM 2125 C C . ASN B 1 108 ? 5.965 -3.604 8.211 1 94.25 108 ASN B C 1
ATOM 2127 O O . ASN B 1 108 ? 7.035 -3.189 7.766 1 94.25 108 ASN B O 1
ATOM 2131 N N . ALA B 1 109 ? 4.832 -3.023 8.078 1 95.12 109 ALA B N 1
ATOM 2132 C CA . ALA B 1 109 ? 4.797 -1.682 7.504 1 95.12 109 ALA B CA 1
ATOM 2133 C C . ALA B 1 109 ? 5.59 -0.698 8.359 1 95.12 109 ALA B C 1
ATOM 2135 O O . ALA B 1 109 ? 5.387 -0.622 9.578 1 95.12 109 ALA B O 1
ATOM 2136 N N . THR B 1 110 ? 6.5 0.042 7.742 1 95.62 110 THR B N 1
ATOM 2137 C CA . THR B 1 110 ? 7.34 1.016 8.43 1 95.62 110 THR B CA 1
ATOM 2138 C C . THR B 1 110 ? 7.48 2.291 7.605 1 95.62 110 THR B C 1
ATOM 2140 O O . THR B 1 110 ? 7.793 2.234 6.414 1 95.62 110 THR B O 1
ATOM 2143 N N . ALA B 1 111 ? 7.18 3.404 8.203 1 95.5 111 ALA B N 1
ATOM 2144 C CA . ALA B 1 111 ? 7.43 4.695 7.566 1 95.5 111 ALA B CA 1
ATOM 2145 C C . ALA B 1 111 ? 8.875 5.133 7.758 1 95.5 111 ALA B C 1
ATOM 2147 O O . ALA B 1 111 ? 9.312 5.371 8.891 1 95.5 111 ALA B O 1
ATOM 2148 N N . LEU B 1 112 ? 9.641 5.211 6.664 1 96.56 112 LEU B N 1
ATOM 2149 C CA . LEU B 1 112 ? 11 5.73 6.711 1 96.56 112 LEU B CA 1
ATOM 2150 C C . LEU B 1 112 ? 11.023 7.223 6.402 1 96.56 112 LEU B C 1
ATOM 2152 O O . LEU B 1 112 ? 10.523 7.652 5.359 1 96.56 112 LEU B O 1
ATOM 2156 N N . LYS B 1 113 ? 11.484 7.984 7.293 1 96.12 113 LYS B N 1
ATOM 2157 C CA . LYS B 1 113 ? 11.703 9.414 7.105 1 96.12 113 LYS B CA 1
ATOM 2158 C C . LYS B 1 113 ? 13.188 9.758 7.125 1 96.12 113 LYS B C 1
ATOM 2160 O O . LYS B 1 113 ? 13.852 9.609 8.156 1 96.12 113 LYS B O 1
ATOM 2165 N N . VAL B 1 114 ? 13.734 10.164 5.926 1 96.62 114 VAL B N 1
ATOM 2166 C CA . VAL B 1 114 ? 15.125 10.586 5.82 1 96.62 114 VAL B CA 1
ATOM 2167 C C . VAL B 1 114 ? 15.203 12.109 5.828 1 96.62 114 VAL B C 1
ATOM 2169 O O . VAL B 1 114 ? 14.742 12.766 4.895 1 96.62 114 VAL B O 1
ATOM 2172 N N . GLN B 1 115 ? 15.602 12.703 6.895 1 91.44 115 GLN B N 1
ATOM 2173 C CA . GLN B 1 115 ? 15.617 14.164 6.992 1 91.44 115 GLN B CA 1
ATOM 2174 C C . GLN B 1 115 ? 17.016 14.672 7.328 1 91.44 115 GLN B C 1
ATOM 2176 O O . GLN B 1 115 ? 17.719 14.07 8.141 1 91.44 115 GLN B O 1
ATOM 2181 N N . GLY B 1 116 ? 17.578 15.359 6.383 1 74.38 116 GLY B N 1
ATOM 2182 C CA . GLY B 1 116 ? 18.828 16.062 6.676 1 74.38 116 GLY B CA 1
ATOM 2183 C C . GLY B 1 116 ? 18.688 17.094 7.785 1 74.38 116 GLY B C 1
ATOM 2184 O O . GLY B 1 116 ? 17.562 17.422 8.188 1 74.38 116 GLY B O 1
ATOM 2185 N N . ASN B 1 117 ? 19.719 17.406 8.383 1 56.53 117 ASN B N 1
ATOM 2186 C CA . ASN B 1 117 ? 19.75 18.484 9.359 1 56.53 117 ASN B CA 1
ATOM 2187 C C . ASN B 1 117 ? 18.969 19.703 8.875 1 56.53 117 ASN B C 1
ATOM 2189 O O . ASN B 1 117 ? 19.328 20.312 7.875 1 56.53 117 ASN B O 1
ATOM 2193 N N . LEU B 1 118 ? 17.75 19.594 8.758 1 48.97 118 LEU B N 1
ATOM 2194 C CA . LEU B 1 118 ? 17.172 20.938 8.633 1 48.97 118 LEU B CA 1
ATOM 2195 C C . LEU B 1 118 ? 18.016 21.969 9.375 1 48.97 118 LEU B C 1
ATOM 2197 O O . LEU B 1 118 ? 17.734 23.156 9.32 1 48.97 118 LEU B O 1
ATOM 2201 N N . PHE B 1 119 ? 18.625 21.594 10.414 1 42.22 119 PHE B N 1
ATOM 2202 C CA . PHE B 1 119 ? 19.328 22.688 11.047 1 42.22 119 PHE B CA 1
ATOM 2203 C C . PHE B 1 119 ? 20.375 23.297 10.102 1 42.22 119 PHE B C 1
ATOM 2205 O O . PHE B 1 119 ? 20.719 24.469 10.211 1 42.22 119 PHE B O 1
ATOM 2212 N N . ASN B 1 120 ? 21.094 22.641 9.281 1 39.28 120 ASN B N 1
ATOM 2213 C CA . ASN B 1 120 ? 22.109 23.484 8.672 1 39.28 120 ASN B CA 1
ATOM 2214 C C . ASN B 1 120 ? 21.516 24.438 7.641 1 39.28 120 ASN B C 1
ATOM 2216 O O . ASN B 1 120 ? 22.031 25.531 7.426 1 39.28 120 ASN B O 1
ATOM 2220 N N . ASN B 1 121 ? 20.828 24.078 6.441 1 35.56 121 ASN B N 1
ATOM 2221 C CA . ASN B 1 121 ? 20.297 25.172 5.637 1 35.56 121 ASN B CA 1
ATOM 2222 C C . ASN B 1 121 ? 18.938 25.641 6.156 1 35.56 121 ASN B C 1
ATOM 2224 O O . ASN B 1 121 ? 17.891 25.25 5.625 1 35.56 121 ASN B O 1
ATOM 2228 N N . LEU B 1 122 ? 18.484 25.453 7.324 1 36 122 LEU B N 1
ATOM 2229 C CA . LEU B 1 122 ? 17.5 26.406 7.844 1 36 122 LEU B CA 1
ATOM 2230 C C . LEU B 1 122 ? 17.797 27.812 7.355 1 36 122 LEU B C 1
ATOM 2232 O O . LEU B 1 122 ? 18.734 28.453 7.828 1 36 122 LEU B O 1
ATOM 2236 N N . SER B 1 123 ? 17.812 28.031 6.16 1 34.09 123 SER B N 1
ATOM 2237 C CA . SER B 1 123 ? 17.766 29.469 5.922 1 34.09 123 SER B CA 1
ATOM 2238 C C . SER B 1 123 ? 16.766 30.156 6.855 1 34.09 123 SER B C 1
ATOM 2240 O O . SER B 1 123 ? 15.734 29.578 7.195 1 34.09 123 SER B O 1
ATOM 2242 N N . PRO B 1 124 ? 17.125 31.219 7.75 1 36.12 124 PRO B N 1
ATOM 2243 C CA . PRO B 1 124 ? 16.297 32.031 8.633 1 36.12 124 PRO B CA 1
ATOM 2244 C C . PRO B 1 124 ? 14.867 32.219 8.102 1 36.12 124 PRO B C 1
ATOM 2246 O O . PRO B 1 124 ? 14.008 32.75 8.797 1 36.12 124 PRO B O 1
ATOM 2249 N N . GLU B 1 125 ? 14.672 31.922 6.832 1 34.38 125 GLU B N 1
ATOM 2250 C CA . GLU B 1 125 ? 13.484 32.562 6.309 1 34.38 125 GLU B CA 1
ATOM 2251 C C . GLU B 1 125 ? 12.219 31.828 6.719 1 34.38 125 GLU B C 1
ATOM 2253 O O . GLU B 1 125 ? 11.219 32.438 7.086 1 34.38 125 GLU B O 1
ATOM 2258 N N . ASN B 1 126 ? 12.008 30.547 6.215 1 35.53 126 ASN B N 1
ATOM 2259 C CA . ASN B 1 126 ? 10.586 30.219 6.18 1 35.53 126 ASN B CA 1
ATOM 2260 C C . ASN B 1 126 ? 10.117 29.625 7.508 1 35.53 126 ASN B C 1
ATOM 2262 O O . ASN B 1 126 ? 9.016 29.078 7.598 1 35.53 126 ASN B O 1
ATOM 2266 N N . THR B 1 127 ? 10.914 29.156 8.375 1 38.25 127 THR B N 1
ATOM 2267 C CA . THR B 1 127 ? 10.578 28.844 9.758 1 38.25 127 THR B CA 1
ATOM 2268 C C . THR B 1 127 ? 9.914 30.047 10.43 1 38.25 127 THR B C 1
ATOM 2270 O O . THR B 1 127 ? 9.602 30 11.625 1 38.25 127 THR B O 1
ATOM 2273 N N . SER B 1 128 ? 10.016 31.156 9.773 1 36.41 128 SER B N 1
ATOM 2274 C CA . SER B 1 128 ? 9.562 32.469 10.203 1 36.41 128 SER B CA 1
ATOM 2275 C C . SER B 1 128 ? 8.039 32.531 10.297 1 36.41 128 SER B C 1
ATOM 2277 O O . SER B 1 128 ? 7.488 33.25 11.125 1 36.41 128 SER B O 1
ATOM 2279 N N . VAL B 1 129 ? 7.406 31.734 9.352 1 39.91 129 VAL B N 1
ATOM 2280 C CA . VAL B 1 129 ? 5.973 32 9.336 1 39.91 129 VAL B CA 1
ATOM 2281 C C . VAL B 1 129 ? 5.301 31.281 10.508 1 39.91 129 VAL B C 1
ATOM 2283 O O . VAL B 1 129 ? 4.395 31.844 11.133 1 39.91 129 VAL B O 1
ATOM 2286 N N . ALA B 1 130 ? 5.598 30.031 10.812 1 41.94 130 ALA B N 1
ATOM 2287 C CA . ALA B 1 130 ? 4.891 29.375 11.906 1 41.94 130 ALA B CA 1
ATOM 2288 C C . ALA B 1 130 ? 5.352 29.906 13.258 1 41.94 130 ALA B C 1
ATOM 2290 O O . ALA B 1 130 ? 4.535 30.125 14.164 1 41.94 130 ALA B O 1
ATOM 2291 N N . ASP B 1 131 ? 6.613 30.141 13.383 1 45.44 131 ASP B N 1
ATOM 2292 C CA . ASP B 1 131 ? 7.152 30.828 14.555 1 45.44 131 ASP B CA 1
ATOM 2293 C C . ASP B 1 131 ? 6.711 32.281 14.594 1 45.44 131 ASP B C 1
ATOM 2295 O O . ASP B 1 131 ? 6.453 32.844 15.664 1 45.44 131 ASP B O 1
ATOM 2299 N N . LEU B 1 132 ? 6.539 32.844 13.375 1 43.22 132 LEU B N 1
ATOM 2300 C CA . LEU B 1 132 ? 5.926 34.188 13.234 1 43.22 132 LEU B CA 1
ATOM 2301 C C . LEU B 1 132 ? 4.465 34.156 13.672 1 43.22 132 LEU B C 1
ATOM 2303 O O . LEU B 1 132 ? 3.994 35.062 14.344 1 43.22 132 LEU B O 1
ATOM 2307 N N . GLN B 1 133 ? 3.816 33.062 13.266 1 43.69 133 GLN B N 1
ATOM 2308 C CA . GLN B 1 133 ? 2.43 32.938 13.695 1 43.69 133 GLN B CA 1
ATOM 2309 C C . GLN B 1 133 ? 2.342 32.719 15.203 1 43.69 133 GLN B C 1
ATOM 2311 O O . GLN B 1 133 ? 1.502 33.312 15.883 1 43.69 133 GLN B O 1
ATOM 2316 N N . MET B 1 134 ? 3.148 31.734 15.68 1 49.59 134 MET B N 1
ATOM 2317 C CA . MET B 1 134 ? 3.168 31.578 17.125 1 49.59 134 MET B CA 1
ATOM 2318 C C . MET B 1 134 ? 3.711 32.812 17.812 1 49.59 134 MET B C 1
ATOM 2320 O O . MET B 1 134 ? 3.209 33.25 18.859 1 49.59 134 MET B O 1
ATOM 2324 N N . ARG B 1 135 ? 4.719 33.5 17.172 1 48.06 135 ARG B N 1
ATOM 2325 C CA . ARG B 1 135 ? 5.258 34.75 17.688 1 48.06 135 ARG B CA 1
ATOM 2326 C C . ARG B 1 135 ? 4.238 35.875 17.562 1 48.06 135 ARG B C 1
ATOM 2328 O O . ARG B 1 135 ? 4.105 36.719 18.469 1 48.06 135 ARG B O 1
ATOM 2335 N N . ILE B 1 136 ? 3.488 35.875 16.438 1 51.09 136 ILE B N 1
ATOM 2336 C CA . ILE B 1 136 ? 2.406 36.844 16.266 1 51.09 136 ILE B CA 1
ATOM 2337 C C . ILE B 1 136 ? 1.3 36.562 17.281 1 51.09 136 ILE B C 1
ATOM 2339 O O . ILE B 1 136 ? 0.751 37.5 17.875 1 51.09 136 ILE B O 1
ATOM 2343 N N . LEU B 1 137 ? 1.076 35.406 17.578 1 51.59 137 LEU B N 1
ATOM 2344 C CA . LEU B 1 137 ? 0.051 35.062 18.562 1 51.59 137 LEU B CA 1
ATOM 2345 C C . LEU B 1 137 ? 0.506 35.438 19.969 1 51.59 137 LEU B C 1
ATOM 2347 O O . LEU B 1 137 ? -0.279 35.969 20.766 1 51.59 137 LEU B O 1
ATOM 2351 N N . VAL B 1 138 ? 1.729 35.281 20.203 1 55.75 138 VAL B N 1
ATOM 2352 C CA . VAL B 1 138 ? 2.262 35.656 21.5 1 55.75 138 VAL B CA 1
ATOM 2353 C C . VAL B 1 138 ? 2.354 37.188 21.594 1 55.75 138 VAL B C 1
ATOM 2355 O O . VAL B 1 138 ? 2.014 37.781 22.609 1 55.75 138 VAL B O 1
ATOM 2358 N N . LEU B 1 139 ? 2.793 37.875 20.516 1 53.12 139 LEU B N 1
ATOM 2359 C CA . LEU B 1 139 ? 2.857 39.312 20.469 1 53.12 139 LEU B CA 1
ATOM 2360 C C . LEU B 1 139 ? 1.463 39.938 20.562 1 53.12 139 LEU B C 1
ATOM 2362 O O . LEU B 1 139 ? 1.265 40.938 21.266 1 53.12 139 LEU B O 1
ATOM 2366 N N . LEU B 1 140 ? 0.599 39.281 20 1 56.12 140 LEU B N 1
ATOM 2367 C CA . LEU B 1 140 ? -0.774 39.75 20.062 1 56.12 140 LEU B CA 1
ATOM 2368 C C . LEU B 1 140 ? -1.348 39.594 21.469 1 56.12 140 LEU B C 1
ATOM 2370 O O . LEU B 1 140 ? -2.125 40.406 21.938 1 56.12 140 LEU B O 1
ATOM 2374 N N . SER B 1 141 ? -0.89 38.656 22.1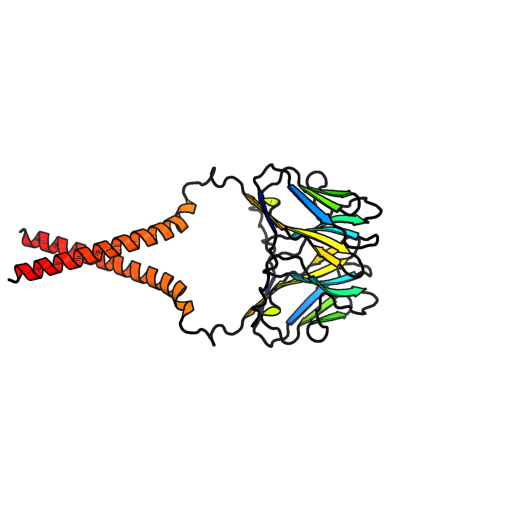09 1 57.91 141 SER B N 1
ATOM 2375 C CA . SER B 1 141 ? -1.319 38.469 23.5 1 57.91 141 SER B CA 1
ATOM 2376 C C . SER B 1 141 ? -0.706 39.531 24.422 1 57.91 141 SER B C 1
ATOM 2378 O O . SER B 1 141 ? -1.367 40.031 25.328 1 57.91 141 SER B O 1
ATOM 2380 N N . ILE B 1 142 ? 0.514 39.875 24.094 1 57.78 142 ILE B N 1
ATOM 2381 C CA . ILE B 1 142 ? 1.202 40.906 24.875 1 57.78 142 ILE B CA 1
ATOM 2382 C C . ILE B 1 142 ? 0.58 42.281 24.609 1 57.78 142 ILE B C 1
ATOM 2384 O O . ILE B 1 142 ? 0.361 43.062 25.531 1 57.78 142 ILE B O 1
ATOM 2388 N N . ILE B 1 143 ? 0.205 42.438 23.391 1 58.5 143 ILE B N 1
ATOM 2389 C CA . ILE B 1 143 ? -0.413 43.719 23.031 1 58.5 143 ILE B CA 1
ATOM 2390 C C . ILE B 1 143 ? -1.798 43.812 23.672 1 58.5 143 ILE B C 1
ATOM 2392 O O . ILE B 1 143 ? -2.186 44.875 24.172 1 58.5 143 ILE B O 1
ATOM 2396 N N . ARG B 1 144 ? -2.359 42.781 23.828 1 58.06 144 ARG B N 1
ATOM 2397 C CA . ARG B 1 144 ? -3.68 42.781 24.453 1 58.06 144 ARG B CA 1
ATOM 2398 C C . ARG B 1 144 ? -3.598 43.156 25.938 1 58.06 144 ARG B C 1
ATOM 2400 O O . ARG B 1 144 ? -4.402 43.938 26.422 1 58.06 144 ARG B O 1
ATOM 2407 N N . THR B 1 145 ? -2.668 42.625 26.531 1 68.25 145 THR B N 1
ATOM 2408 C CA . THR B 1 145 ? -2.512 42.906 27.953 1 68.25 145 THR B CA 1
ATOM 2409 C C . THR B 1 145 ? -2.035 44.344 28.141 1 68.25 145 THR B C 1
ATOM 2411 O O . THR B 1 145 ? -2.445 45.031 29.094 1 68.25 145 THR B O 1
ATOM 2414 N N . GLY B 1 146 ? -1.245 44.844 27.25 1 59.72 146 GLY B N 1
ATOM 2415 C CA . GLY B 1 146 ? -0.755 46.219 27.328 1 59.72 146 GLY B CA 1
ATOM 2416 C C . GLY B 1 146 ? -1.827 47.25 27.047 1 59.72 146 GLY B C 1
ATOM 2417 O O . GLY B 1 146 ? -1.887 48.281 27.719 1 59.72 146 GLY B O 1
ATOM 2418 N N . VAL B 1 147 ? -2.643 46.844 26.172 1 64 147 VAL B N 1
ATOM 2419 C CA . VAL B 1 147 ? -3.719 47.781 25.797 1 64 147 VAL B CA 1
ATOM 2420 C C . VAL B 1 147 ? -4.73 47.875 26.938 1 64 147 VAL B C 1
ATOM 2422 O O . VAL B 1 147 ? -5.195 48.969 27.281 1 64 147 VAL B O 1
ATOM 2425 N N . LEU B 1 148 ? -4.938 46.875 27.531 1 66.94 148 LEU B N 1
ATOM 2426 C CA . LEU B 1 148 ? -5.844 46.844 28.672 1 66.94 148 LEU B CA 1
ATOM 2427 C C . LEU B 1 148 ? -5.277 47.688 29.828 1 66.94 148 LEU B C 1
ATOM 2429 O O . LEU B 1 148 ? -6.004 48.438 30.469 1 66.94 148 LEU B O 1
ATOM 2433 N N . LEU B 1 149 ? -4.066 47.594 29.875 1 67.81 149 LEU B N 1
ATOM 2434 C CA . LEU B 1 149 ? -3.418 48.375 30.922 1 67.81 149 LEU B CA 1
ATOM 2435 C C . LEU B 1 149 ? -3.418 49.844 30.609 1 67.81 149 LEU B C 1
ATOM 2437 O O . LEU B 1 149 ? -3.645 50.688 31.484 1 67.81 149 LEU B O 1
ATOM 2441 N N . CYS B 1 150 ? -3.336 50.094 29.406 1 61.84 150 CYS B N 1
ATOM 2442 C CA . CYS B 1 150 ? -3.334 51.5 28.984 1 61.84 150 CYS B CA 1
ATOM 2443 C C . CYS B 1 150 ? -4.723 52.094 29.125 1 61.84 150 CYS B C 1
ATOM 2445 O O . CYS B 1 150 ? -4.863 53.219 29.594 1 61.84 150 CYS B O 1
ATOM 2447 N N . CYS B 1 151 ? -5.652 51.375 28.812 1 63.47 151 CYS B N 1
ATOM 2448 C CA . CYS B 1 151 ? -7.016 51.875 28.906 1 63.47 151 CYS B CA 1
ATOM 2449 C C . CYS B 1 151 ? -7.438 52.062 30.359 1 63.47 151 CYS B C 1
ATOM 2451 O O . CYS B 1 151 ? -8.094 53.031 30.703 1 63.47 151 CYS B O 1
ATOM 2453 N N . LEU B 1 152 ? -6.902 51.281 31.141 1 70.44 152 LEU B N 1
ATOM 2454 C CA . LEU B 1 152 ? -7.199 51.375 32.562 1 70.44 152 LEU B CA 1
ATOM 2455 C C . LEU B 1 152 ? -6.527 52.625 33.156 1 70.44 152 LEU B C 1
ATOM 2457 O O . LEU B 1 152 ? -7.129 53.344 33.969 1 70.44 152 LEU B O 1
ATOM 2461 N N . THR B 1 153 ? -5.379 52.875 32.781 1 70.5 153 THR B N 1
ATOM 2462 C CA . THR B 1 153 ? -4.672 54.031 33.312 1 70.5 153 THR B CA 1
ATOM 2463 C C . THR B 1 153 ? -5.324 55.344 32.812 1 70.5 153 THR B C 1
ATOM 2465 O O . THR B 1 153 ? -5.434 56.312 33.562 1 70.5 153 THR B O 1
ATOM 2468 N N . ILE B 1 154 ? -5.812 55.281 31.75 1 64.69 154 ILE B N 1
ATOM 2469 C CA . ILE B 1 154 ? -6.492 56.469 31.203 1 64.69 154 ILE B CA 1
ATOM 2470 C C . ILE B 1 154 ? -7.809 56.688 31.938 1 64.69 154 ILE B C 1
ATOM 2472 O O . ILE B 1 154 ? -8.141 57.812 32.312 1 64.69 154 ILE B O 1
ATOM 2476 N N . PHE B 1 155 ? -8.422 55.719 32.219 1 67.56 155 PHE B N 1
ATOM 2477 C CA . PHE B 1 155 ? -9.672 55.844 32.969 1 67.56 155 PHE B CA 1
ATOM 2478 C C . PHE B 1 155 ? -9.414 56.375 34.375 1 67.56 155 PHE B C 1
ATOM 2480 O O . PHE B 1 155 ? -10.172 57.188 34.844 1 67.56 155 PHE B O 1
ATOM 2487 N N . ILE B 1 156 ? -8.43 55.969 34.875 1 70.94 156 ILE B N 1
ATOM 2488 C CA . ILE B 1 156 ? -8.078 56.438 36.219 1 70.94 156 ILE B CA 1
ATOM 2489 C C . ILE B 1 156 ? -7.715 57.906 36.188 1 70.94 156 ILE B C 1
ATOM 2491 O O . ILE B 1 156 ? -8.148 58.688 37.062 1 70.94 156 ILE B O 1
ATOM 2495 N N . ILE B 1 157 ? -7.059 58.344 35.25 1 64.25 157 ILE B N 1
ATOM 2496 C CA . ILE B 1 157 ? -6.664 59.719 35.156 1 64.25 157 ILE B CA 1
ATOM 2497 C C . ILE B 1 157 ? -7.902 60.594 34.906 1 64.25 157 ILE B C 1
ATOM 2499 O O . ILE B 1 157 ? -8.07 61.625 35.562 1 64.25 157 ILE B O 1
ATOM 2503 N N . ILE B 1 158 ? -8.617 60.156 34.094 1 65.81 158 ILE B N 1
ATOM 2504 C CA . ILE B 1 158 ? -9.828 60.906 33.844 1 65.81 158 ILE B CA 1
ATOM 2505 C C . ILE B 1 158 ? -10.703 60.969 35.094 1 65.81 158 ILE B C 1
ATOM 2507 O O . ILE B 1 158 ? -11.258 62 35.438 1 65.81 158 ILE B O 1
ATOM 2511 N N . TYR B 1 159 ? -10.695 59.938 35.719 1 64.81 159 TYR B N 1
ATOM 2512 C CA . TYR B 1 159 ? -11.492 59.875 36.938 1 64.81 159 TYR B CA 1
ATOM 2513 C C . TYR B 1 159 ? -10.891 60.75 38.031 1 64.81 159 TYR B C 1
ATOM 2515 O O . TYR B 1 159 ? -11.625 61.375 38.781 1 64.81 159 TYR B O 1
ATOM 2523 N N . THR B 1 160 ? -9.648 60.844 38 1 62.22 160 THR B N 1
ATOM 2524 C CA . THR B 1 160 ? -9.008 61.656 39.062 1 62.22 160 THR B CA 1
ATOM 2525 C C . THR B 1 160 ? -9 63.125 38.688 1 62.22 160 THR B C 1
ATOM 2527 O O . THR B 1 160 ? -8.938 64 39.562 1 62.22 160 THR B O 1
ATOM 2530 N N . THR B 1 161 ? -8.977 63.375 37.469 1 61.59 161 THR B N 1
ATOM 2531 C CA . THR B 1 161 ? -9.008 64.75 37.094 1 61.59 161 THR B CA 1
ATOM 2532 C C . THR B 1 161 ? -10.43 65.312 37.188 1 61.59 161 THR B C 1
ATOM 2534 O O . THR B 1 161 ? -10.625 66.562 37.344 1 61.59 161 THR B O 1
ATOM 2537 N N . ARG B 1 162 ? -11.289 64.5 36.875 1 59.69 162 ARG B N 1
ATOM 2538 C CA . ARG B 1 162 ? -12.633 65 37 1 59.69 162 ARG B CA 1
ATOM 2539 C C . ARG B 1 162 ? -12.969 65.312 38.469 1 59.69 162 ARG B C 1
ATOM 2541 O O . ARG B 1 162 ? -13.953 66 38.781 1 59.69 162 ARG B O 1
ATOM 2548 N N . LYS B 1 163 ? -12.117 64.938 39.25 1 51.22 163 LYS B N 1
ATOM 2549 C CA . LYS B 1 163 ? -12.383 65.5 40.594 1 51.22 163 LYS B CA 1
ATOM 2550 C C . LYS B 1 163 ? -11.609 66.812 40.781 1 51.22 163 LYS B C 1
ATOM 2552 O O . LYS B 1 163 ? -10.445 66.875 40.406 1 51.22 163 LYS B O 1
#

pLDDT: mean 78.68, std 23.14, range [22.59, 98.88]

Sequence (326 aa):
SQTLFLTLLETSELVVHPGYNVTFQCTDVNGAPGHVGWFLQVNGSEPLCIASMYSSDPTVQHHNGFQPSHMEMLISHRIIFLKITEVDVADSGHYFCGMFDKYIIFTNATALKVQGNLFNNLSPENTSVADLQMRILVLLSIIRTGVLLCCLTIFIIIYTTRKSQTLFLTLLETSELVVHPGYNVTFQCTDVNGAPGHVGWFLQVNGSEPLCIASMYSSDPTVQHHNGFQPSHMEMLISHRIIFLKITEVDVADSGHYFCGMFDKYIIFTNATALKVQGNLFNNLSPENTSVADLQMRILVLLSIIRTGVLLCCLTIFIIIYTTRK

Secondary structure (DSSP, 8-state):
-----------EEEEE-TT--EEEEEE---SS--EEEEEEE-TTPPPEEEEEEETTEEEEEE-TT--TTTEEEEEETTEEEEEESS--GGG-EEEEEEEESSSEEEEEEEEEEE---TTTT--TTTTHHHHHHHHHHHHHHHHHHHHHHHHHHHHHHHHHH--/-----------EEEEE-TT--EEEEEE---SS--EEEEEEE-TTPPPEEEEEEETTEEEEEE-TT--TTTEEEEEETTEEEEEESS--GGG-EEEEEEEESSSEEEEEEEEEEE---TTTT--TTTTHHHHHHHHHHHHHHHHHHHHHHHHHHHHHHHHHH--

Foldseek 3Di:
DPPPPPVPPPAAEDEEAFQDKDKDKDFQPPPDWFKKFKWWDDPPDDIDTAWMDTQVGRDIDGDPPHDCVQWNWDDDDRMIMIMGGRDDQVRFGWMWMWTADVHIDIDDIYTYGHDHCCVPPVPVPDVCVVVVVVVVVVVVVVVVVVVVVVVVVVVVVVVVVVD/DPPPPPPPPPAAEDEEAFQDKDKDKDFQPPPDWFKKFKWWDAPPDDIDTAWMDTQVGRDIDGDPPHDCVQWNWDDDDRMIMIMGGRDDQVRFGWMWMWTADVHIDIDDIYTYGHDHPCVPPVPVPDVCVVVVVVVVVVVVVVVVVVVVVVVVVVVVVVVVVVD

InterPro domains:
  IPR003599 Immunoglobulin domain subtype [SM00409] (11-115)
  IPR013106 Immunoglobulin V-set domain [PF07686] (12-114)
  IPR013783 Immunoglobulin-like fold [G3DSA:2.60.40.10] (9-127)
  IPR036179 Immunoglobulin-like domain superfamily [SSF48726] (10-120)
  IPR052051 T cell receptor complex component [PTHR19433] (12-151)

Solvent-accessible surface area (backbone atoms only — not comparable to full-atom values): 17952 Å² total; per-residue (Å²): 138,82,80,78,76,76,73,69,81,76,57,44,72,47,80,44,49,58,62,40,71,47,75,48,69,45,67,60,80,60,93,57,78,32,45,35,34,38,32,43,26,49,95,70,40,47,50,40,44,38,35,34,29,38,66,82,51,77,61,72,45,65,30,94,81,48,46,64,88,41,47,34,71,48,72,58,93,51,37,39,36,40,35,33,52,49,36,42,58,86,67,37,29,35,35,31,35,38,37,40,72,98,54,64,45,49,44,71,30,30,37,37,41,36,48,60,66,57,72,71,77,50,59,84,60,74,69,39,55,63,52,38,47,53,45,46,50,50,49,50,51,50,49,50,56,50,49,53,50,50,54,49,52,49,51,50,48,52,58,55,61,74,94,138,81,77,76,73,76,71,68,80,76,57,42,73,48,80,44,50,57,62,40,71,47,73,48,70,45,68,60,80,59,92,60,80,33,46,34,35,36,31,43,28,50,95,71,40,49,51,39,45,37,35,33,28,38,66,80,50,77,60,71,44,65,30,91,82,48,44,64,88,42,47,36,70,49,73,57,93,52,37,40,36,40,36,32,52,50,36,42,60,84,67,37,29,36,33,31,37,38,37,40,71,100,53,62,45,49,42,70,27,30,38,38,42,37,49,60,68,56,72,72,77,49,59,83,59,74,69,37,54,62,51,37,46,54,45,47,52,50,50,49,50,52,48,50,56,48,49,53,50,50,54,50,54,50,51,49,47,52,58,56,61,73,92

Nearest PDB structures (foldseek):
  7t2c-assembly1_E  TM=8.743E-01  e=2.615E-08  Homo sapiens
  6u53-assembly1_A  TM=8.152E-01  e=2.767E-08  Lama glama
  5m2w-assembly1_A  TM=8.595E-01  e=1.071E-07  Lama glama
  6u54-assembly1_A  TM=8.162E-01  e=1.420E-07  Lama glama
  5v6m-assembly1_H  TM=8.514E-01  e=1.446E-05  Oryctolagus cuniculus